Protein AF-A0A3M4LL21-F1 (afdb_monomer)

Sequence (197 aa):
MQGLQVSSARPAPLGYSGRLGFNDRHCPYRLPKDPFMASPDKQQKRAKRAKIKAKQNRSGKPAQNVVHPVFAPALVNQPFDDVQIDLSTFDFQDIVENGFDPADYEDLFAAMKAAEAISQLALCVVFLQYPVLALVISEEDEEQATDFMMGLLITYRALSHEEDEDTAVEWIGSPTFQADYNKASELLIKRDSKEQR

Mean predicted aligned error: 16.09 Å

Secondary structure (DSSP, 8-state):
---------------------------------------HHHHHHHHHHHHHHHHHHHS-SPP---SSGGGSSHHHHSTTTT----TTT--HHHHHHH---GGGGHHHHHHHHHHHTT-HHHHHHHHTT-HHHHHHHHHS-HHHHHHHHHHHHHHHHHHHH---HHHHHHHHTSHHHHHHHHHHHHHHHHHHHHHT-

Organism: Pseudomonas cichorii (NCBI:txid36746)

pLDDT: mean 76.0, std 17.3, range [39.53, 95.44]

Radius of gyration: 33.05 Å; Cα contacts (8 Å, |Δi|>4): 102; chains: 1; bounding box: 75×75×74 Å

Structure (mmCIF, N/CA/C/O backbone):
data_AF-A0A3M4LL21-F1
#
_entry.id   AF-A0A3M4LL21-F1
#
loop_
_atom_site.group_PDB
_atom_site.id
_atom_site.type_symbol
_atom_site.label_atom_id
_atom_site.label_alt_id
_atom_site.label_comp_id
_atom_site.label_asym_id
_atom_site.label_entity_id
_atom_site.label_seq_id
_atom_site.pdbx_PDB_ins_code
_atom_site.Cartn_x
_atom_site.Cartn_y
_atom_site.Cartn_z
_atom_site.occupancy
_atom_site.B_iso_or_equiv
_atom_site.auth_seq_id
_atom_site.auth_comp_id
_atom_site.auth_asym_id
_atom_site.auth_atom_id
_atom_site.pdbx_PDB_model_num
ATOM 1 N N . MET A 1 1 ? 9.897 -33.618 56.878 1.00 39.56 1 MET A N 1
ATOM 2 C CA . MET A 1 1 ? 8.983 -34.464 57.677 1.00 39.56 1 MET A CA 1
ATOM 3 C C . MET A 1 1 ? 7.585 -33.886 57.484 1.00 39.56 1 MET A C 1
ATOM 5 O O . MET A 1 1 ? 7.285 -32.869 58.081 1.00 39.56 1 MET A O 1
ATOM 9 N N . GLN A 1 2 ? 6.929 -34.185 56.359 1.00 41.69 2 GLN A N 1
ATOM 10 C CA . GLN A 1 2 ? 5.931 -35.261 56.208 1.00 41.69 2 GLN A CA 1
ATOM 11 C C . GLN A 1 2 ? 4.813 -35.203 57.255 1.00 41.69 2 GLN A C 1
ATOM 13 O O . GLN A 1 2 ? 5.074 -35.338 58.444 1.00 41.69 2 GLN A O 1
ATOM 18 N N . GLY A 1 3 ? 3.577 -35.065 56.774 1.00 39.53 3 GLY A N 1
ATOM 19 C CA . GLY A 1 3 ? 2.374 -35.179 57.592 1.00 39.53 3 GLY A CA 1
ATOM 20 C C . GLY A 1 3 ? 1.111 -34.790 56.831 1.00 39.53 3 GLY A C 1
ATOM 21 O O . GLY A 1 3 ? 0.545 -33.736 57.090 1.00 39.53 3 GLY A O 1
ATOM 22 N N . LEU A 1 4 ? 0.689 -35.635 55.882 1.00 47.91 4 LEU A N 1
ATOM 23 C CA . LEU A 1 4 ? -0.693 -35.671 55.391 1.00 47.91 4 LEU A CA 1
ATOM 24 C C . LEU A 1 4 ? -1.653 -35.817 56.581 1.00 47.91 4 LEU A C 1
ATOM 26 O O . LEU A 1 4 ? -1.470 -36.740 57.371 1.00 47.91 4 LEU A O 1
ATOM 30 N N . GLN A 1 5 ? -2.748 -35.053 56.605 1.00 44.72 5 GLN A N 1
ATOM 31 C CA . GLN A 1 5 ? -4.045 -35.622 56.970 1.00 44.72 5 GLN A CA 1
ATOM 32 C C . GLN A 1 5 ? -5.230 -34.812 56.436 1.00 44.72 5 GLN A C 1
ATOM 34 O O . GLN A 1 5 ? -5.217 -33.590 56.339 1.00 44.72 5 GLN A O 1
ATOM 39 N N . VAL A 1 6 ? -6.231 -35.587 56.037 1.00 48.31 6 VAL A N 1
ATOM 40 C CA . VAL A 1 6 ? -7.465 -35.256 55.328 1.00 48.31 6 VAL A CA 1
ATOM 41 C C . VAL A 1 6 ? -8.591 -34.994 56.338 1.00 48.31 6 VAL A C 1
ATOM 43 O O . VAL A 1 6 ? -8.579 -35.566 57.423 1.00 48.31 6 VAL A O 1
ATOM 46 N N . SER A 1 7 ? -9.619 -34.264 55.889 1.00 45.75 7 SER A N 1
ATOM 47 C CA . SER A 1 7 ? -10.983 -34.143 56.446 1.00 45.75 7 SER A CA 1
ATOM 48 C C . SER A 1 7 ? -11.258 -32.941 57.348 1.00 45.75 7 SER A C 1
ATOM 50 O O . SER A 1 7 ? -10.973 -32.948 58.537 1.00 45.75 7 SER A O 1
ATOM 52 N N . SER A 1 8 ? -12.012 -31.971 56.828 1.00 46.72 8 SER A N 1
ATOM 53 C CA . SER A 1 8 ? -13.442 -31.808 57.151 1.00 46.72 8 SER A CA 1
ATOM 54 C C . SER A 1 8 ? -13.998 -30.504 56.555 1.00 46.72 8 SER A C 1
ATOM 56 O O . SER A 1 8 ? -13.237 -29.582 56.288 1.00 46.72 8 SER A O 1
ATOM 58 N N . ALA A 1 9 ? -15.328 -30.474 56.383 1.00 40.16 9 ALA A N 1
ATOM 59 C CA . ALA A 1 9 ? -16.234 -29.311 56.289 1.00 40.16 9 ALA A CA 1
ATOM 60 C C . ALA A 1 9 ? -17.071 -29.219 54.989 1.00 40.16 9 ALA A C 1
ATOM 62 O O . ALA A 1 9 ? -16.613 -28.800 53.932 1.00 40.16 9 ALA A O 1
ATOM 63 N N . ARG A 1 10 ? -18.357 -29.579 55.114 1.00 47.41 10 ARG A N 1
ATOM 64 C CA . ARG A 1 10 ? -19.514 -28.967 54.407 1.00 47.41 10 ARG A CA 1
ATOM 65 C C . ARG A 1 10 ? -19.963 -27.743 55.245 1.00 47.41 10 ARG A C 1
ATOM 67 O O . ARG A 1 10 ? -19.638 -27.786 56.434 1.00 47.41 10 ARG A O 1
ATOM 74 N N . PRO A 1 11 ? -20.716 -26.712 54.770 1.00 51.72 11 PRO A N 1
ATOM 75 C CA . PRO A 1 11 ? -21.968 -26.764 53.967 1.00 51.72 11 PRO A CA 1
ATOM 76 C C . PRO A 1 11 ? -22.062 -25.628 52.895 1.00 51.72 11 PRO A C 1
ATOM 78 O O . PRO A 1 11 ? -21.129 -24.855 52.761 1.00 51.72 11 PRO A O 1
ATOM 81 N N . ALA A 1 12 ? -23.053 -25.470 52.003 1.00 48.34 12 ALA A N 1
ATOM 82 C CA . ALA A 1 12 ? -24.490 -25.201 52.194 1.00 48.34 12 ALA A CA 1
ATOM 83 C C . ALA A 1 12 ? -25.205 -25.106 50.792 1.00 48.34 12 ALA A C 1
ATOM 85 O O . ALA A 1 12 ? -24.679 -25.667 49.833 1.00 48.34 12 ALA A O 1
ATOM 86 N N . PRO A 1 13 ? -26.415 -24.524 50.624 1.00 52.66 13 PRO A N 1
ATOM 87 C CA . PRO A 1 13 ? -27.639 -25.247 50.271 1.00 52.66 13 PRO A CA 1
ATOM 88 C C . PRO A 1 13 ? -28.199 -24.900 48.876 1.00 52.66 13 PRO A C 1
ATOM 90 O O . PRO A 1 13 ? -28.120 -23.763 48.426 1.00 52.66 13 PRO A O 1
ATOM 93 N N . LEU A 1 14 ? -28.905 -25.834 48.237 1.00 48.22 14 LEU A N 1
ATOM 94 C CA . LEU A 1 14 ? -29.911 -25.482 47.230 1.00 48.22 14 LEU A CA 1
ATOM 95 C C . LEU A 1 14 ? -31.224 -26.156 47.610 1.00 48.22 14 LEU A C 1
ATOM 97 O O . LEU A 1 14 ? -31.365 -27.377 47.569 1.00 48.22 14 LEU A O 1
ATOM 101 N N . GLY A 1 15 ? -32.147 -25.322 48.081 1.00 42.91 15 GLY A N 1
ATOM 102 C CA . GLY A 1 15 ? -33.513 -25.699 48.391 1.00 42.91 15 GLY A CA 1
ATOM 103 C C . GLY A 1 15 ? -34.409 -25.789 47.155 1.00 42.91 15 GLY A C 1
ATOM 104 O O . GLY A 1 15 ? -34.065 -25.311 46.078 1.00 42.91 15 GLY A O 1
ATOM 105 N N . TYR A 1 16 ? -35.600 -26.337 47.421 1.00 43.88 16 TYR A N 1
ATOM 106 C CA . TYR A 1 16 ? -36.834 -26.334 46.623 1.00 43.88 16 TYR A CA 1
ATOM 107 C C . TYR A 1 16 ? -36.805 -27.137 45.306 1.00 43.88 16 TYR A C 1
ATOM 109 O O . TYR A 1 16 ? -35.976 -26.931 44.440 1.00 43.88 16 TYR A O 1
ATOM 117 N N . SER A 1 17 ? -37.728 -28.053 45.012 1.00 45.69 17 SER A N 1
ATOM 118 C CA . SER A 1 17 ? -38.973 -28.453 45.667 1.00 45.69 17 SER A CA 1
ATOM 119 C C . SER A 1 17 ? -39.288 -29.903 45.263 1.00 45.69 17 SER A C 1
ATOM 121 O O . SER A 1 17 ? -39.391 -30.251 44.086 1.00 45.69 17 SER A O 1
ATOM 123 N N . GLY A 1 18 ? -39.392 -30.783 46.258 1.00 44.44 18 GLY A N 1
ATOM 124 C CA . GLY A 1 18 ? -39.771 -32.180 46.087 1.00 44.44 18 GLY A CA 1
ATOM 125 C C . GLY A 1 18 ? -41.276 -32.354 46.244 1.00 44.44 18 GLY A C 1
ATOM 126 O O . GLY A 1 18 ? -41.780 -32.361 47.356 1.00 44.44 18 GLY A O 1
ATOM 127 N N . ARG A 1 19 ? -41.952 -32.464 45.098 1.00 47.94 19 ARG A N 1
ATOM 128 C CA . ARG A 1 19 ? -43.100 -33.339 44.799 1.00 47.94 19 ARG A CA 1
ATOM 129 C C . ARG A 1 19 ? -44.064 -33.708 45.941 1.00 47.94 19 ARG A C 1
ATOM 131 O O . ARG A 1 19 ? -43.786 -34.557 46.778 1.00 47.94 19 ARG A O 1
ATOM 138 N N . LEU A 1 20 ? -45.260 -33.135 45.794 1.00 47.75 20 LEU A N 1
ATOM 139 C CA . LEU A 1 20 ? -46.596 -33.724 45.948 1.00 47.75 20 LEU A CA 1
ATOM 140 C C . LEU A 1 20 ? -46.629 -35.219 46.311 1.00 47.75 20 LEU A C 1
ATOM 142 O O . LEU A 1 20 ? -46.081 -36.064 45.601 1.00 47.75 20 LEU A O 1
ATOM 146 N N . GLY A 1 21 ? -47.348 -35.491 47.400 1.00 41.50 21 GLY A N 1
ATOM 147 C CA . GLY A 1 21 ? -47.523 -36.791 48.026 1.00 41.50 21 GLY A CA 1
ATOM 148 C C . GLY A 1 21 ? -47.959 -37.907 47.081 1.00 41.50 21 GLY A C 1
ATOM 149 O O . GLY A 1 21 ? -48.899 -37.788 46.295 1.00 41.50 21 GLY A O 1
ATOM 150 N N . PHE A 1 22 ? -47.255 -39.021 47.239 1.00 42.25 22 PHE A N 1
ATOM 151 C CA . PHE A 1 22 ? -47.635 -40.351 46.801 1.00 42.25 22 PHE A CA 1
ATOM 152 C C . PHE A 1 22 ? -48.863 -40.778 47.615 1.00 42.25 22 PHE A C 1
ATOM 154 O O . PHE A 1 22 ? -48.769 -40.914 48.833 1.00 42.25 22 PHE A O 1
ATOM 161 N N . ASN A 1 23 ? -50.013 -40.953 46.962 1.00 49.47 23 ASN A N 1
ATOM 162 C CA . ASN A 1 23 ? -51.148 -41.642 47.562 1.00 49.47 23 ASN A CA 1
ATOM 163 C C . ASN A 1 23 ? -51.291 -42.999 46.873 1.00 49.47 23 ASN A C 1
ATOM 165 O O . ASN A 1 23 ? -51.554 -43.087 45.671 1.00 49.47 23 ASN A O 1
ATOM 169 N N . ASP A 1 24 ? -51.034 -44.028 47.666 1.00 48.59 24 ASP A N 1
ATOM 170 C CA . ASP A 1 24 ? -50.982 -45.438 47.327 1.00 48.59 24 ASP A CA 1
ATOM 171 C C . ASP A 1 24 ? -52.363 -45.935 46.877 1.00 48.59 24 ASP A C 1
ATOM 173 O O . ASP A 1 24 ? -53.309 -46.007 47.663 1.00 48.59 24 ASP A O 1
ATOM 177 N N . ARG A 1 25 ? -52.507 -46.272 45.591 1.00 45.00 25 ARG A N 1
ATOM 178 C CA . ARG A 1 25 ? -53.613 -47.108 45.108 1.00 45.00 25 ARG A CA 1
ATOM 179 C C . ARG A 1 25 ? -53.103 -48.116 44.086 1.00 45.00 25 ARG A C 1
ATOM 181 O O . ARG A 1 25 ? -52.945 -47.799 42.915 1.00 45.00 25 ARG A O 1
ATOM 188 N N . HIS A 1 26 ? -52.884 -49.332 44.586 1.00 49.25 26 HIS A N 1
ATOM 189 C CA . HIS A 1 26 ? -53.223 -50.609 43.952 1.00 49.25 26 HIS A CA 1
ATOM 190 C C . HIS A 1 26 ? -52.983 -50.706 42.432 1.00 49.25 26 HIS A C 1
ATOM 192 O O . HIS A 1 26 ? -53.853 -50.393 41.621 1.00 49.25 26 HIS A O 1
ATOM 198 N N . CYS A 1 27 ? -51.844 -51.287 42.056 1.00 40.38 27 CYS A N 1
ATOM 199 C CA . CYS A 1 27 ? -51.627 -51.862 40.730 1.00 40.38 27 CYS A CA 1
ATOM 200 C C . CYS A 1 27 ? -51.580 -53.393 40.851 1.00 40.38 27 CYS A C 1
ATOM 202 O O . CYS A 1 27 ? -50.547 -53.916 41.271 1.00 40.38 27 CYS A O 1
ATOM 204 N N . PRO A 1 28 ? -52.627 -54.150 40.475 1.00 54.03 28 PRO A N 1
ATOM 205 C CA . PRO A 1 28 ? -52.456 -55.571 40.232 1.00 54.03 28 PRO A CA 1
ATOM 206 C C . PRO A 1 28 ? -51.827 -55.760 38.841 1.00 54.03 28 PRO A C 1
ATOM 208 O O . PRO A 1 28 ? -52.386 -55.365 37.820 1.00 54.03 28 PRO A O 1
ATOM 211 N N . TYR A 1 29 ? -50.607 -56.296 38.846 1.00 50.28 29 TYR A N 1
ATOM 212 C CA . TYR A 1 29 ? -49.907 -57.031 37.786 1.00 50.28 29 TYR A CA 1
ATOM 213 C C . TYR A 1 29 ? -50.382 -56.825 36.331 1.00 50.28 29 TYR A C 1
ATOM 215 O O . TYR A 1 29 ? -51.278 -57.511 35.841 1.00 50.28 29 TYR A O 1
ATOM 223 N N . ARG A 1 30 ? -49.676 -55.957 35.588 1.00 45.31 30 ARG A N 1
ATOM 224 C CA . ARG A 1 30 ? -49.653 -55.966 34.116 1.00 45.31 30 ARG A CA 1
ATOM 225 C C . ARG A 1 30 ? -48.304 -56.527 33.642 1.00 45.31 30 ARG A C 1
ATOM 227 O O . ARG A 1 30 ? -47.260 -55.983 33.985 1.00 45.31 30 ARG A O 1
ATOM 234 N N . LEU A 1 31 ? -48.396 -57.612 32.871 1.00 56.16 31 LEU A N 1
ATOM 235 C CA . LEU A 1 31 ? -47.365 -58.344 32.119 1.00 56.16 31 LEU A CA 1
ATOM 236 C C . LEU A 1 31 ? -46.259 -57.470 31.478 1.00 56.16 31 LEU A C 1
ATOM 238 O O . LEU A 1 31 ? -46.502 -56.295 31.177 1.00 56.16 31 LEU A O 1
ATOM 242 N N . PRO A 1 32 ? -45.059 -58.041 31.239 1.00 55.88 32 PRO A N 1
ATOM 243 C CA . PRO A 1 32 ? -43.888 -57.298 30.785 1.00 55.88 32 PRO A CA 1
ATOM 244 C C . PRO A 1 32 ? -44.142 -56.707 29.395 1.00 55.88 32 PRO A C 1
ATOM 246 O O .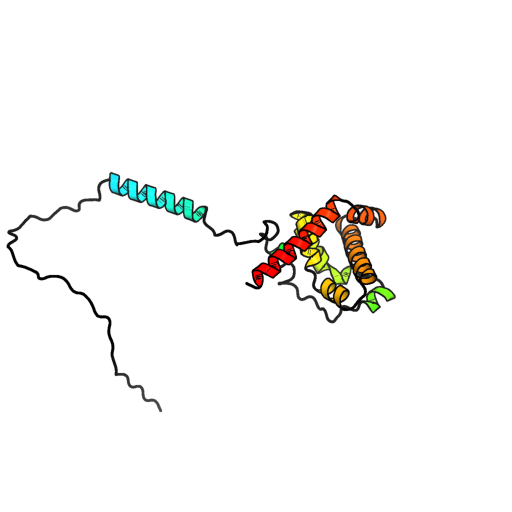 PRO A 1 32 ? -44.505 -57.416 28.462 1.00 55.88 32 PRO A O 1
ATOM 249 N N . LYS A 1 33 ? -43.975 -55.387 29.260 1.00 54.97 33 LYS A N 1
ATOM 250 C CA . LYS A 1 33 ? -44.010 -54.718 27.956 1.00 54.97 33 LYS A CA 1
ATOM 251 C C . LYS A 1 33 ? -42.733 -55.054 27.194 1.00 54.97 33 LYS A C 1
ATOM 253 O O . LYS A 1 33 ? -41.646 -54.684 27.636 1.00 54.97 33 LYS A O 1
ATOM 258 N N . ASP A 1 34 ? -42.905 -55.688 26.042 1.00 57.56 34 ASP A N 1
ATOM 259 C CA . ASP A 1 34 ? -41.908 -55.825 24.984 1.00 57.56 34 ASP A CA 1
ATOM 260 C C . ASP A 1 34 ? -41.179 -54.498 24.703 1.00 57.56 34 ASP A C 1
ATOM 262 O O . ASP A 1 34 ? -41.760 -53.417 24.891 1.00 57.56 34 ASP A O 1
ATOM 266 N N . PRO A 1 35 ? -39.925 -54.536 24.211 1.00 54.50 35 PRO A N 1
ATOM 267 C CA . PRO A 1 35 ? -39.211 -53.340 23.799 1.00 54.50 35 PRO A CA 1
ATOM 268 C C . PRO A 1 35 ? -39.954 -52.716 22.617 1.00 54.50 35 PRO A C 1
ATOM 270 O O . PRO A 1 35 ? -39.774 -53.103 21.464 1.00 54.50 35 PRO A O 1
ATOM 273 N N . PHE A 1 36 ? -40.812 -51.736 22.904 1.00 50.53 36 PHE A N 1
ATOM 274 C CA . PHE A 1 36 ? -41.488 -50.934 21.895 1.00 50.53 36 PHE A CA 1
ATOM 275 C C . PHE A 1 36 ? -40.429 -50.058 21.221 1.00 50.53 36 PHE A C 1
ATOM 277 O O . PHE A 1 36 ? -40.216 -48.898 21.584 1.00 50.53 36 PHE A O 1
ATOM 284 N N . MET A 1 37 ? -39.717 -50.660 20.265 1.00 59.84 37 MET A N 1
ATOM 285 C CA . MET A 1 37 ? -38.914 -49.994 19.252 1.00 59.84 37 MET A CA 1
ATOM 286 C C . MET A 1 37 ? -39.680 -48.746 18.832 1.00 59.84 37 MET A C 1
ATOM 288 O O . MET A 1 37 ? -40.825 -48.830 18.383 1.00 59.84 37 MET A O 1
ATOM 292 N N . ALA A 1 38 ? -39.091 -47.572 19.076 1.00 56.31 38 ALA A N 1
ATOM 293 C CA . ALA A 1 38 ? -39.738 -46.303 18.784 1.00 56.31 38 ALA A CA 1
ATOM 294 C C . ALA A 1 38 ? -40.298 -46.355 17.357 1.00 56.31 38 ALA A C 1
ATOM 296 O O . ALA A 1 38 ? -39.545 -46.637 16.431 1.00 56.31 38 ALA A O 1
ATOM 297 N N . SER A 1 39 ? -41.606 -46.132 17.201 1.00 60.44 39 SER A N 1
ATOM 298 C CA . SER A 1 39 ? -42.310 -46.247 15.918 1.00 60.44 39 SER A CA 1
ATOM 299 C C . SER A 1 39 ? -41.515 -45.588 14.773 1.00 60.44 39 SER A C 1
ATOM 301 O O . SER A 1 39 ? -40.949 -44.506 14.987 1.00 60.44 39 SER A O 1
ATOM 303 N N . PRO A 1 40 ? -41.452 -46.202 13.575 1.00 60.53 40 PRO A N 1
ATOM 304 C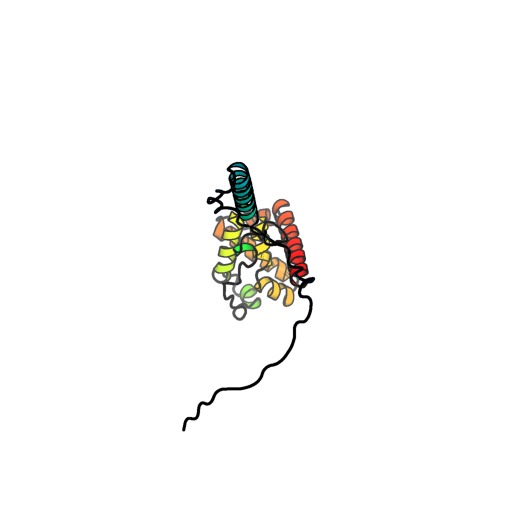 CA . PRO A 1 40 ? -40.620 -45.741 12.460 1.00 60.53 40 PRO A CA 1
ATOM 305 C C . PRO A 1 40 ? -40.836 -44.261 12.108 1.00 60.53 40 PRO A C 1
ATOM 307 O O . PRO A 1 40 ? -39.878 -43.571 11.771 1.00 60.53 40 PRO A O 1
ATOM 310 N N . ASP A 1 41 ? -42.042 -43.718 12.304 1.00 62.78 41 ASP A N 1
ATOM 311 C CA . ASP A 1 41 ? -42.334 -42.287 12.123 1.00 62.78 41 ASP A CA 1
ATOM 312 C C . ASP A 1 41 ? -41.544 -41.381 13.094 1.00 62.78 41 ASP A C 1
ATOM 314 O O . ASP A 1 41 ? -40.983 -40.348 12.709 1.00 62.78 41 ASP A O 1
ATOM 318 N N . LYS A 1 42 ? -41.410 -41.793 14.362 1.00 67.44 42 LYS A N 1
ATOM 319 C CA . LYS A 1 42 ? -40.597 -41.073 15.356 1.00 67.44 42 LYS A CA 1
ATOM 320 C C . LYS A 1 42 ? -39.107 -41.181 15.041 1.00 67.44 42 LYS A C 1
ATOM 322 O O . LYS A 1 42 ? -38.380 -40.209 15.259 1.00 67.44 42 LYS A O 1
ATOM 327 N N . GLN A 1 43 ? -38.654 -42.314 14.503 1.00 65.06 43 GLN A N 1
ATOM 328 C CA . GLN A 1 43 ? -37.272 -42.474 14.040 1.00 65.06 43 GLN A CA 1
ATOM 329 C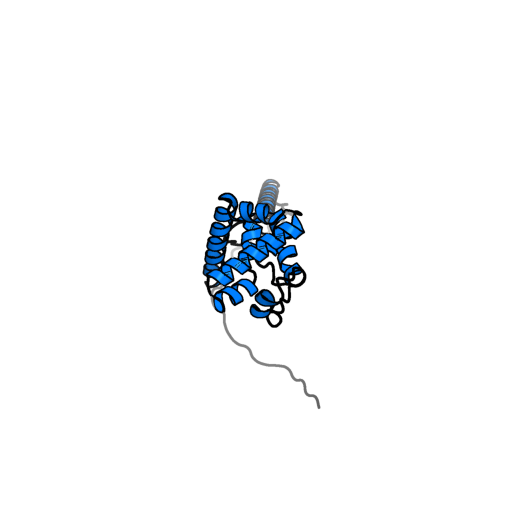 C . GLN A 1 43 ? -36.987 -41.589 12.815 1.00 65.06 43 GLN A C 1
ATOM 331 O O . GLN A 1 43 ? -35.990 -40.868 12.804 1.00 65.06 43 GLN A O 1
ATOM 336 N N . GLN A 1 44 ? -37.905 -41.522 11.845 1.00 69.19 44 GLN A N 1
ATOM 337 C CA . GLN A 1 44 ? -37.794 -40.646 10.673 1.00 69.19 44 GLN A CA 1
ATOM 338 C C . GLN A 1 44 ? -37.790 -39.160 11.049 1.00 69.19 44 GLN A C 1
ATOM 340 O O . GLN A 1 44 ? -36.999 -38.387 10.508 1.00 69.19 44 GLN A O 1
ATOM 345 N N . LYS A 1 45 ? -38.616 -38.739 12.015 1.00 72.12 45 LYS A N 1
ATOM 346 C CA . LYS A 1 45 ? -38.600 -37.360 12.537 1.00 72.12 45 LYS A CA 1
ATOM 347 C C . LYS A 1 45 ? -37.273 -37.017 13.214 1.00 72.12 45 LYS A C 1
ATOM 349 O O . LYS A 1 45 ? -36.755 -35.922 13.000 1.00 72.12 45 LYS A O 1
ATOM 354 N N . ARG A 1 46 ? -36.688 -37.944 13.981 1.00 68.88 46 ARG A N 1
ATOM 355 C CA . ARG A 1 46 ? -35.349 -37.768 14.576 1.00 68.88 46 ARG A CA 1
ATOM 356 C C . ARG A 1 46 ? -34.264 -37.678 13.499 1.00 68.88 46 ARG A C 1
ATOM 358 O O . ARG A 1 46 ? -33.448 -36.764 13.557 1.00 68.88 46 ARG A O 1
ATOM 365 N N . ALA A 1 47 ? -34.314 -38.532 12.476 1.00 68.38 47 ALA A N 1
ATOM 366 C CA . ALA A 1 47 ? -33.378 -38.497 11.352 1.00 68.38 47 ALA A CA 1
ATOM 367 C C . ALA A 1 47 ? -33.480 -37.192 10.538 1.00 68.38 47 ALA A C 1
ATOM 369 O O . ALA A 1 47 ? -32.461 -36.596 10.200 1.00 68.38 47 ALA A O 1
ATOM 370 N N . LYS A 1 48 ? -34.697 -36.693 10.274 1.00 72.38 48 LYS A N 1
ATOM 371 C CA . LYS A 1 48 ? -34.919 -35.396 9.607 1.00 72.38 48 LYS A CA 1
ATOM 372 C C . LYS A 1 48 ? -34.355 -34.238 10.433 1.00 72.38 48 LYS A C 1
ATOM 374 O O . LYS A 1 48 ? -33.649 -33.397 9.889 1.00 72.38 48 LYS A O 1
ATOM 379 N N . ARG A 1 49 ? -34.588 -34.228 11.750 1.00 65.12 49 ARG A N 1
ATOM 380 C CA . ARG A 1 49 ? -34.030 -33.211 12.660 1.00 65.12 49 ARG A CA 1
ATOM 381 C C . ARG A 1 49 ? -32.501 -33.253 12.715 1.00 65.12 49 ARG A C 1
ATOM 383 O O . ARG A 1 49 ? -31.875 -32.201 12.678 1.00 65.12 49 ARG A O 1
ATOM 390 N N . ALA A 1 50 ? -31.900 -34.443 12.732 1.00 66.69 50 ALA A N 1
ATOM 391 C CA . ALA A 1 50 ? -30.447 -34.601 12.684 1.00 66.69 50 ALA A CA 1
ATOM 392 C C . ALA A 1 50 ? -29.853 -34.100 11.353 1.00 66.69 50 ALA A C 1
ATOM 394 O O . ALA A 1 50 ? -28.865 -33.370 11.363 1.00 66.69 50 ALA A O 1
ATOM 395 N N . LYS A 1 51 ? -30.495 -34.406 10.216 1.00 67.50 51 LYS A N 1
ATOM 396 C CA . LYS A 1 51 ? -30.087 -33.909 8.889 1.00 67.50 51 LYS A CA 1
ATOM 397 C C . LYS A 1 51 ? -30.183 -32.385 8.779 1.00 67.50 51 LYS A C 1
ATOM 399 O O . LYS A 1 51 ? -29.270 -31.756 8.253 1.00 67.50 51 LYS A O 1
ATOM 404 N N . ILE A 1 52 ? -31.255 -31.787 9.303 1.00 65.50 52 ILE A N 1
ATOM 405 C CA . ILE A 1 52 ? -31.432 -30.326 9.328 1.00 65.50 52 ILE A CA 1
ATOM 406 C C . ILE A 1 52 ? -30.353 -29.674 10.205 1.00 65.50 52 ILE A C 1
ATOM 408 O O . ILE A 1 52 ? -29.714 -28.724 9.763 1.00 65.50 52 ILE A O 1
ATOM 412 N N . LYS A 1 53 ? -30.067 -30.233 11.389 1.00 69.12 53 LYS A N 1
ATOM 413 C CA . LYS A 1 53 ? -29.019 -29.727 12.291 1.00 69.12 53 LYS A CA 1
ATOM 414 C C . LYS A 1 53 ? -27.613 -29.851 11.690 1.00 69.12 53 LYS A C 1
ATOM 416 O O . LYS A 1 53 ? -26.808 -28.943 11.848 1.00 69.12 53 LYS A O 1
ATOM 421 N N . ALA A 1 54 ? -27.328 -30.923 10.950 1.00 61.25 54 ALA A N 1
ATOM 422 C CA . ALA A 1 54 ? -26.062 -31.082 10.231 1.00 61.25 54 ALA A CA 1
ATOM 423 C C . ALA A 1 54 ? -25.912 -30.071 9.080 1.00 61.25 54 ALA A C 1
ATOM 425 O O . ALA A 1 54 ? -24.835 -29.505 8.902 1.00 61.25 54 ALA A O 1
ATOM 426 N N . LYS A 1 55 ? -26.990 -29.791 8.330 1.00 62.78 55 LYS A N 1
ATOM 427 C CA . LYS A 1 55 ? -26.981 -28.764 7.276 1.00 62.78 55 LYS A CA 1
ATOM 428 C C . LYS A 1 55 ? -26.788 -27.364 7.868 1.00 62.78 55 LYS A C 1
ATOM 430 O O . LYS A 1 55 ? -25.959 -26.623 7.356 1.00 62.78 55 LYS A O 1
ATOM 435 N N . GLN A 1 56 ? -27.465 -27.059 8.977 1.00 61.34 56 GLN A N 1
ATOM 436 C CA . GLN A 1 56 ? -27.348 -25.786 9.693 1.00 61.34 56 GLN A CA 1
ATOM 437 C C . GLN A 1 56 ? -25.964 -25.589 10.336 1.00 61.34 56 GLN A C 1
ATOM 439 O O . GLN A 1 56 ? -25.425 -24.494 10.259 1.00 61.34 56 GLN A O 1
ATOM 444 N N . ASN A 1 57 ? -25.346 -26.640 10.890 1.00 60.44 57 ASN A N 1
ATOM 445 C CA . ASN A 1 57 ? -23.966 -26.583 11.395 1.00 60.44 57 ASN A CA 1
ATOM 446 C C . ASN A 1 57 ? -22.923 -26.466 10.271 1.00 60.44 57 ASN A C 1
ATOM 448 O O . ASN A 1 57 ? -21.865 -25.884 10.488 1.00 60.44 57 ASN A O 1
ATOM 452 N N . ARG A 1 58 ? -23.203 -26.984 9.065 1.00 57.75 58 ARG A N 1
ATOM 453 C CA . ARG A 1 58 ? -22.326 -26.800 7.895 1.00 57.75 58 ARG A CA 1
ATOM 454 C C . ARG A 1 58 ? -22.409 -25.378 7.328 1.00 57.75 58 ARG A C 1
ATOM 456 O O . ARG A 1 58 ? -21.405 -24.876 6.842 1.00 57.75 58 ARG A O 1
ATOM 463 N N . SER A 1 59 ? -23.574 -24.734 7.410 1.00 58.81 59 SER A N 1
ATOM 464 C CA . SER A 1 59 ? -23.799 -23.343 6.982 1.00 58.81 59 SER A CA 1
ATOM 465 C C . SER A 1 59 ? -23.646 -22.305 8.103 1.00 58.81 59 SER A C 1
ATOM 467 O O . SER A 1 59 ? -23.892 -21.129 7.870 1.00 58.81 59 SER A O 1
ATOM 469 N N . GLY A 1 60 ? -23.311 -22.736 9.322 1.00 50.09 60 GLY A N 1
ATOM 470 C CA . GLY A 1 60 ? -23.348 -21.929 10.543 1.00 50.09 60 GLY A CA 1
ATOM 471 C C . GLY A 1 60 ? -21.998 -21.786 11.234 1.00 50.09 60 GLY A C 1
ATOM 472 O O . GLY A 1 60 ? -21.967 -21.578 12.444 1.00 50.09 60 GLY A O 1
ATOM 473 N N . LYS A 1 61 ? -20.878 -21.902 10.505 1.00 56.25 61 LYS A N 1
ATOM 474 C CA . LYS A 1 61 ? -19.648 -21.263 10.989 1.00 56.25 61 LYS A CA 1
ATOM 475 C C . LYS A 1 61 ? -19.979 -19.772 11.077 1.00 56.25 61 LYS A C 1
ATOM 477 O O . LYS A 1 61 ? -20.378 -19.230 10.044 1.00 56.25 61 LYS A O 1
ATOM 482 N N . PRO A 1 62 ? -19.927 -19.136 12.262 1.00 48.72 62 PRO A N 1
ATOM 483 C CA . PRO A 1 62 ? -20.157 -17.707 12.335 1.00 48.72 62 PRO A CA 1
ATOM 484 C C . PRO A 1 62 ? -19.148 -17.082 11.382 1.00 48.72 62 PRO A C 1
ATOM 486 O O . PRO A 1 62 ? -17.946 -17.310 11.523 1.00 48.72 62 PRO A O 1
ATOM 489 N N . ALA A 1 63 ? -19.640 -16.375 10.363 1.00 56.56 63 ALA A N 1
ATOM 490 C CA . ALA A 1 63 ? -18.795 -15.422 9.679 1.00 56.56 63 ALA A CA 1
ATOM 491 C C . ALA A 1 63 ? -18.183 -14.590 10.804 1.00 56.56 63 ALA A C 1
ATOM 493 O O . ALA A 1 63 ? -18.928 -14.074 11.647 1.00 56.56 63 ALA A O 1
ATOM 494 N N . GLN A 1 64 ? -16.851 -14.539 10.886 1.00 57.38 64 GLN A N 1
ATOM 495 C CA . GLN A 1 64 ? -16.213 -13.506 11.691 1.00 57.38 64 GLN A CA 1
ATOM 496 C C . GLN A 1 64 ? -16.946 -12.204 11.343 1.00 57.38 64 GLN A C 1
ATOM 498 O O . GLN A 1 64 ? -17.315 -12.003 10.182 1.00 57.38 64 GLN A O 1
ATOM 503 N N . ASN A 1 65 ? -17.315 -11.406 12.344 1.00 62.56 65 ASN A N 1
ATOM 504 C CA . ASN A 1 65 ? -18.079 -10.179 12.126 1.00 62.56 65 ASN A CA 1
ATOM 505 C C . ASN A 1 65 ? -17.147 -9.137 11.497 1.00 62.56 65 ASN A C 1
ATOM 507 O O . ASN A 1 65 ? -16.726 -8.177 12.132 1.00 62.56 65 ASN A O 1
ATOM 511 N N . VAL A 1 66 ? -16.739 -9.415 10.265 1.00 68.19 66 VAL A N 1
ATOM 512 C CA . VAL A 1 66 ? -15.734 -8.681 9.533 1.00 68.19 66 VAL A CA 1
ATOM 513 C C . VAL A 1 66 ? -16.416 -7.465 8.925 1.00 68.19 66 VAL A C 1
ATOM 515 O O . VAL A 1 66 ? -17.516 -7.555 8.378 1.00 68.19 66 VAL A O 1
ATOM 518 N N . VAL A 1 67 ? -15.771 -6.304 9.037 1.00 78.38 67 VAL A N 1
ATOM 519 C CA . VAL A 1 67 ? -16.309 -5.021 8.557 1.00 78.38 67 VAL A CA 1
ATOM 520 C C . VAL A 1 67 ? -16.589 -5.048 7.057 1.00 78.38 67 VAL A C 1
ATOM 522 O O . VAL A 1 67 ? -17.560 -4.444 6.606 1.00 78.38 67 VAL A O 1
ATOM 525 N N . HIS A 1 68 ? -15.768 -5.778 6.303 1.00 84.62 68 HIS A N 1
ATOM 526 C CA . HIS A 1 68 ? -15.893 -5.948 4.864 1.00 84.62 68 HIS A CA 1
ATOM 527 C C . HIS A 1 68 ? -15.277 -7.292 4.428 1.00 84.62 68 HIS A C 1
ATOM 529 O O . HIS A 1 68 ? -14.293 -7.713 5.036 1.00 84.62 68 HIS A O 1
ATOM 535 N N . PRO A 1 69 ? -15.782 -7.959 3.366 1.00 85.06 69 PRO A N 1
ATOM 536 C CA . PRO A 1 69 ? -15.241 -9.239 2.889 1.00 85.06 69 PRO A CA 1
ATOM 537 C C . PRO A 1 69 ? -13.746 -9.221 2.548 1.00 85.06 69 PRO A C 1
ATOM 539 O O . PRO A 1 69 ? -13.109 -10.267 2.584 1.00 85.06 69 PRO A O 1
ATOM 542 N N . VAL A 1 70 ? -13.184 -8.044 2.250 1.00 86.62 70 VAL A N 1
ATOM 543 C CA . VAL A 1 70 ? -11.748 -7.870 1.962 1.00 86.62 70 VAL A CA 1
ATOM 544 C C . VAL A 1 70 ? -10.852 -8.270 3.140 1.00 86.62 70 VAL A C 1
ATOM 546 O O . VAL A 1 70 ? -9.749 -8.737 2.911 1.00 86.62 70 VAL A O 1
ATOM 549 N N . PHE A 1 71 ? -11.345 -8.170 4.380 1.00 84.81 71 PHE A N 1
ATOM 550 C CA . PHE A 1 71 ? -10.623 -8.584 5.590 1.00 84.81 71 PHE A CA 1
ATOM 551 C C . PHE A 1 71 ? -10.951 -10.028 6.019 1.00 84.81 71 PHE A C 1
ATOM 553 O O . PHE A 1 71 ? -10.580 -10.457 7.106 1.00 84.81 71 PHE A O 1
ATOM 560 N N . ALA A 1 72 ? -11.694 -10.793 5.210 1.00 84.00 72 ALA A N 1
ATOM 561 C CA . ALA A 1 72 ? -11.903 -12.218 5.472 1.00 84.00 72 ALA A CA 1
ATOM 562 C C . ALA A 1 72 ? -10.603 -13.058 5.461 1.00 84.00 72 ALA A C 1
ATOM 564 O O . ALA A 1 72 ? -10.521 -14.004 6.247 1.00 84.00 72 ALA A O 1
ATOM 565 N N . PRO A 1 73 ? -9.598 -12.779 4.603 1.00 85.19 73 PRO A N 1
ATOM 566 C CA . PRO A 1 73 ? -8.307 -13.444 4.672 1.00 85.19 73 PRO A CA 1
ATOM 567 C C . PRO A 1 73 ? -7.409 -12.799 5.738 1.00 85.19 73 PRO A C 1
ATOM 569 O O . PRO A 1 73 ? -7.290 -11.576 5.812 1.00 85.19 73 PRO A O 1
ATOM 572 N N . ALA A 1 74 ? -6.723 -13.636 6.525 1.00 83.44 74 ALA A N 1
ATOM 573 C CA . ALA A 1 74 ? -5.807 -13.185 7.578 1.00 83.44 74 ALA A CA 1
ATOM 574 C C . ALA A 1 74 ? -4.679 -12.293 7.031 1.00 83.44 74 ALA A C 1
ATOM 576 O O . ALA A 1 74 ? -4.402 -11.258 7.622 1.00 83.44 74 ALA A O 1
ATOM 577 N N . LEU A 1 75 ? -4.148 -12.621 5.846 1.00 84.31 75 LEU A N 1
ATOM 578 C CA . LEU A 1 75 ? -3.093 -11.848 5.176 1.00 84.31 75 LEU A CA 1
ATOM 579 C C . LEU A 1 75 ? -3.484 -10.399 4.841 1.00 84.31 75 LEU A C 1
ATOM 581 O O . LEU A 1 75 ? -2.609 -9.592 4.580 1.00 84.31 75 LEU A O 1
ATOM 585 N N . VAL A 1 76 ? -4.780 -10.063 4.815 1.00 85.75 76 VAL A N 1
ATOM 586 C CA . VAL A 1 76 ? -5.250 -8.681 4.594 1.00 85.75 76 VAL A CA 1
ATOM 587 C C . VAL A 1 76 ? -5.664 -8.020 5.905 1.00 85.75 76 VAL A C 1
ATOM 589 O O . VAL A 1 76 ? -5.499 -6.815 6.074 1.00 85.75 76 VAL A O 1
ATOM 592 N N . ASN A 1 77 ? -6.229 -8.791 6.838 1.00 85.19 77 ASN A N 1
ATOM 593 C CA . ASN A 1 77 ? -6.670 -8.258 8.123 1.00 85.19 77 ASN A CA 1
ATOM 594 C C . ASN A 1 77 ? -5.505 -7.915 9.056 1.00 85.19 77 ASN A C 1
ATOM 596 O O . ASN A 1 77 ? -5.604 -6.945 9.799 1.00 85.19 77 ASN A O 1
ATOM 600 N N . GLN A 1 78 ? -4.448 -8.725 9.023 1.00 82.94 78 GLN A N 1
ATOM 601 C CA . GLN A 1 78 ? -3.238 -8.573 9.825 1.00 82.94 78 GLN A CA 1
ATOM 602 C C . GLN A 1 78 ? -2.012 -8.987 8.987 1.00 82.94 78 GLN A C 1
ATOM 604 O O . GLN A 1 78 ? -1.419 -10.033 9.235 1.00 82.94 78 GLN A O 1
ATOM 609 N N . PRO A 1 79 ? -1.659 -8.200 7.949 1.00 83.81 79 PRO A N 1
ATOM 610 C CA . PRO A 1 79 ? -0.586 -8.534 7.004 1.00 83.81 79 PRO A CA 1
ATOM 611 C C . PRO A 1 79 ? 0.801 -8.648 7.646 1.00 83.81 79 PRO A C 1
ATOM 613 O O . PRO A 1 79 ? 1.633 -9.397 7.147 1.00 83.81 79 PRO A O 1
ATOM 616 N N . PHE A 1 80 ? 1.040 -7.918 8.738 1.00 85.00 80 PHE A N 1
ATOM 617 C CA . PHE A 1 80 ? 2.362 -7.763 9.353 1.00 85.00 80 PHE A CA 1
ATOM 618 C C . PHE A 1 80 ? 2.453 -8.322 10.783 1.00 85.00 80 PHE A C 1
ATOM 620 O O . PHE A 1 80 ? 3.433 -8.062 11.464 1.00 85.00 80 PHE A O 1
ATOM 627 N N . ASP A 1 81 ? 1.458 -9.081 11.261 1.00 80.38 81 ASP A N 1
ATOM 628 C CA . ASP A 1 81 ? 1.470 -9.623 12.639 1.00 80.38 81 ASP A CA 1
ATOM 629 C C . ASP A 1 81 ? 2.556 -10.698 12.836 1.00 80.38 81 ASP A C 1
ATOM 631 O O . ASP A 1 81 ? 3.161 -10.805 13.900 1.00 80.38 81 ASP A O 1
ATOM 635 N N . ASP A 1 82 ? 2.868 -11.444 11.771 1.00 72.88 82 ASP A N 1
ATOM 636 C CA . ASP A 1 82 ? 3.918 -12.469 11.762 1.00 72.88 82 ASP A CA 1
ATOM 637 C C . ASP A 1 82 ? 5.311 -11.914 11.378 1.00 72.88 82 ASP A C 1
ATOM 639 O O . ASP A 1 82 ? 6.299 -12.652 11.428 1.00 72.88 82 ASP A O 1
ATOM 643 N N . VAL A 1 83 ? 5.410 -10.634 10.988 1.00 75.50 83 VAL A N 1
ATOM 644 C CA . VAL A 1 83 ? 6.644 -10.007 10.479 1.00 75.50 83 VAL A CA 1
ATOM 645 C C . VAL A 1 83 ? 7.221 -9.061 11.530 1.00 75.50 83 VAL A C 1
ATOM 647 O O . VAL A 1 83 ? 6.560 -8.128 11.981 1.00 75.50 83 VAL A O 1
ATOM 650 N N . GLN A 1 84 ? 8.482 -9.272 11.914 1.00 70.50 84 GLN A N 1
ATOM 651 C CA . GLN A 1 84 ? 9.197 -8.331 12.779 1.00 70.50 84 GLN A CA 1
ATOM 652 C C . GLN A 1 84 ? 9.778 -7.202 11.932 1.00 70.50 84 GLN A C 1
ATOM 654 O O . GLN A 1 84 ? 10.897 -7.303 11.443 1.00 70.50 84 GLN A O 1
ATOM 659 N N . ILE A 1 85 ? 9.002 -6.134 11.762 1.00 77.50 85 ILE A N 1
ATOM 660 C CA . ILE A 1 85 ? 9.472 -4.916 11.101 1.00 77.50 85 ILE A CA 1
ATOM 661 C C . ILE A 1 85 ? 10.368 -4.165 12.088 1.00 77.50 85 ILE A C 1
ATOM 663 O O . ILE A 1 85 ? 9.897 -3.695 13.129 1.00 77.50 85 ILE A O 1
ATOM 667 N N . ASP A 1 86 ? 11.661 -4.069 11.781 1.00 73.81 86 ASP A N 1
ATOM 668 C CA . ASP A 1 86 ? 12.602 -3.302 12.593 1.00 73.81 86 ASP A CA 1
ATOM 669 C C . ASP A 1 86 ? 12.465 -1.802 12.315 1.00 73.81 86 ASP A C 1
ATOM 671 O O . ASP A 1 86 ? 13.172 -1.207 11.506 1.00 73.81 86 ASP A O 1
ATOM 675 N N . LEU A 1 87 ? 11.541 -1.184 13.043 1.00 74.75 87 LEU A N 1
ATOM 676 C CA . LEU A 1 87 ? 11.260 0.248 12.979 1.00 74.75 87 LEU A CA 1
ATOM 677 C C . LEU A 1 87 ? 12.446 1.118 13.434 1.00 74.75 87 LEU A C 1
ATOM 679 O O . LEU A 1 87 ? 12.404 2.323 13.228 1.00 74.75 87 LEU A O 1
ATOM 683 N N . SER A 1 88 ? 13.481 0.546 14.068 1.00 71.50 88 SER A N 1
ATOM 684 C CA . SER A 1 88 ? 14.650 1.305 14.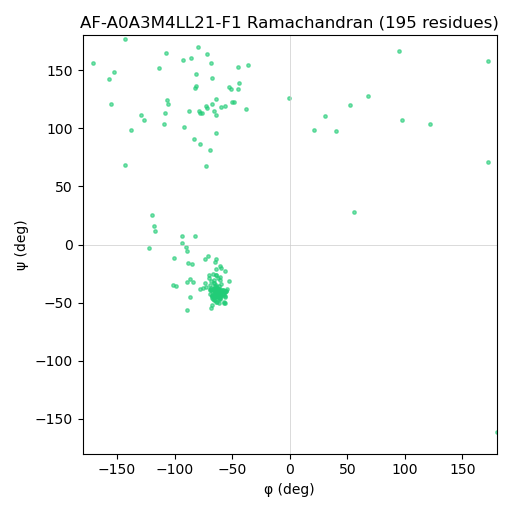537 1.00 71.50 88 SER A CA 1
ATOM 685 C C . SER A 1 88 ? 15.721 1.526 13.469 1.00 71.50 88 SER A C 1
ATOM 687 O O . SER A 1 88 ? 16.569 2.399 13.635 1.00 71.50 88 SER A O 1
ATOM 689 N N . THR A 1 89 ? 15.667 0.748 12.388 1.00 71.50 89 THR A N 1
ATOM 690 C CA . THR A 1 89 ? 16.558 0.874 11.227 1.00 71.50 89 THR A CA 1
ATOM 691 C C . THR A 1 89 ? 16.000 1.860 10.193 1.00 71.50 89 THR A C 1
ATOM 693 O O . THR A 1 89 ? 16.734 2.336 9.335 1.00 71.50 89 THR A O 1
ATOM 696 N N . PHE A 1 90 ? 14.714 2.209 10.289 1.00 78.56 90 PHE A N 1
ATOM 697 C CA . PHE A 1 90 ? 14.103 3.199 9.413 1.00 78.56 90 PHE A CA 1
ATOM 698 C C . PHE A 1 90 ? 14.599 4.611 9.755 1.00 78.56 90 PHE A C 1
ATOM 700 O O . PHE A 1 90 ? 14.336 5.115 10.847 1.00 78.56 90 PHE A O 1
ATOM 707 N N . ASP A 1 91 ? 15.279 5.248 8.803 1.00 79.25 91 ASP A N 1
ATOM 708 C CA . ASP A 1 91 ? 15.700 6.646 8.872 1.00 79.25 91 ASP A CA 1
ATOM 709 C C . ASP A 1 91 ? 15.262 7.361 7.588 1.00 79.25 91 ASP A C 1
ATOM 711 O O . ASP A 1 91 ? 15.751 7.078 6.493 1.00 79.25 91 ASP A O 1
ATOM 715 N N . PHE A 1 92 ? 14.303 8.280 7.715 1.00 80.31 92 PHE A N 1
ATOM 716 C CA . PHE A 1 92 ? 13.785 9.024 6.570 1.00 80.31 92 PHE A CA 1
ATOM 717 C C . PHE A 1 92 ? 14.859 9.909 5.926 1.00 80.31 92 PHE A C 1
ATOM 719 O O . PHE A 1 92 ? 14.907 10.033 4.702 1.00 80.31 92 PHE A O 1
ATOM 726 N N . GLN A 1 93 ? 15.770 10.465 6.730 1.00 79.62 93 GLN A N 1
ATOM 727 C CA . GLN A 1 93 ? 16.853 11.305 6.231 1.00 79.62 93 GLN A CA 1
ATOM 728 C C . GLN A 1 93 ? 17.824 10.491 5.366 1.00 79.62 93 GLN A C 1
ATOM 730 O O . GLN A 1 93 ? 18.278 10.974 4.329 1.00 79.62 93 GLN A O 1
ATOM 735 N N . ASP A 1 94 ? 18.090 9.241 5.752 1.00 82.19 94 ASP A N 1
ATOM 736 C CA . ASP A 1 94 ? 18.921 8.315 4.978 1.00 82.19 94 ASP A CA 1
ATOM 737 C C . ASP A 1 94 ? 18.293 8.004 3.613 1.00 82.19 94 A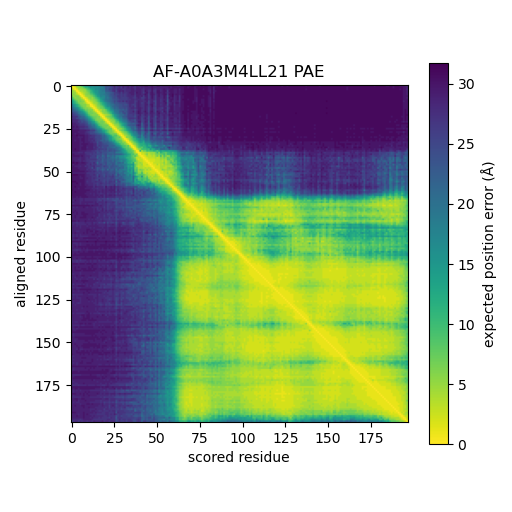SP A C 1
ATOM 739 O O . ASP A 1 94 ? 18.979 8.031 2.596 1.00 82.19 94 ASP A O 1
ATOM 743 N N . ILE A 1 95 ? 16.972 7.828 3.552 1.00 82.75 95 ILE A N 1
ATOM 744 C CA . ILE A 1 95 ? 16.246 7.580 2.295 1.00 82.75 95 ILE A CA 1
ATOM 745 C C . ILE A 1 95 ? 16.307 8.796 1.364 1.00 82.75 95 ILE A C 1
ATOM 747 O O . ILE A 1 95 ? 16.466 8.643 0.152 1.00 82.75 95 ILE A O 1
ATOM 751 N N . VAL A 1 96 ? 16.203 10.007 1.913 1.00 78.19 96 VAL A N 1
ATOM 752 C CA . VAL A 1 96 ? 16.307 11.250 1.133 1.00 78.19 96 VAL A CA 1
ATOM 753 C C . VAL A 1 96 ? 17.732 11.462 0.607 1.00 78.19 96 VAL A C 1
ATOM 755 O O . VAL A 1 96 ? 17.909 11.939 -0.516 1.00 78.19 96 VAL A O 1
ATOM 758 N N . GLU A 1 97 ? 18.755 11.116 1.392 1.00 80.94 97 GLU A N 1
ATOM 759 C CA . GLU A 1 97 ? 20.162 11.360 1.046 1.00 80.94 97 GLU A CA 1
ATOM 760 C C . GLU A 1 97 ? 20.797 10.248 0.199 1.00 80.94 97 GLU A C 1
ATOM 762 O O . GLU A 1 97 ? 21.485 10.533 -0.784 1.00 80.94 97 GLU A O 1
ATOM 767 N N . ASN A 1 98 ? 20.576 8.989 0.573 1.00 78.00 98 ASN A N 1
ATOM 768 C CA . ASN A 1 98 ? 21.182 7.805 -0.038 1.00 78.00 98 ASN A CA 1
ATOM 769 C C . ASN A 1 98 ? 20.245 7.088 -1.018 1.00 78.00 98 ASN A C 1
ATOM 771 O O . ASN A 1 98 ? 20.708 6.279 -1.827 1.00 78.00 98 ASN A O 1
ATOM 775 N N . GLY A 1 99 ? 18.964 7.454 -1.021 1.00 72.62 99 GLY A N 1
ATOM 776 C CA . GLY A 1 99 ? 17.956 6.909 -1.914 1.00 72.62 99 GLY A CA 1
ATOM 777 C C . GLY A 1 99 ? 17.176 5.754 -1.298 1.00 72.62 99 GLY A C 1
ATOM 778 O O . GLY A 1 99 ? 17.528 5.176 -0.275 1.00 72.62 99 GLY A O 1
ATOM 779 N N . PHE A 1 100 ? 16.077 5.421 -1.961 1.00 80.56 100 PHE A N 1
ATOM 780 C CA . PHE A 1 100 ? 15.184 4.347 -1.558 1.00 80.56 100 PHE A CA 1
ATOM 781 C C . PHE A 1 100 ? 15.775 2.980 -1.946 1.00 80.56 100 PHE A C 1
ATOM 783 O O . PHE A 1 100 ? 15.876 2.687 -3.140 1.00 80.56 100 PHE A O 1
ATOM 790 N N . ASP A 1 101 ? 16.148 2.138 -0.971 1.00 82.62 101 ASP A N 1
ATOM 791 C CA . ASP A 1 101 ? 16.542 0.746 -1.233 1.00 82.62 101 ASP A CA 1
ATOM 792 C C . ASP A 1 101 ? 15.304 -0.170 -1.223 1.00 82.62 101 ASP A C 1
ATOM 794 O O . ASP A 1 101 ? 14.664 -0.343 -0.183 1.00 82.62 101 ASP A O 1
ATOM 798 N N . PRO A 1 102 ? 14.935 -0.794 -2.356 1.00 81.56 102 PRO A N 1
ATOM 799 C CA . PRO A 1 102 ? 13.798 -1.702 -2.396 1.00 81.56 102 PRO A CA 1
ATOM 800 C C . PRO A 1 102 ? 13.964 -2.957 -1.524 1.00 81.56 102 PRO A C 1
ATOM 802 O O . PRO A 1 102 ? 12.956 -3.581 -1.188 1.00 81.56 102 PRO A O 1
ATOM 805 N N . ALA A 1 103 ? 15.199 -3.337 -1.169 1.00 85.31 103 ALA A N 1
ATOM 806 C CA . ALA A 1 103 ? 15.480 -4.523 -0.360 1.00 85.31 103 ALA A CA 1
ATOM 807 C C . ALA A 1 103 ? 14.942 -4.406 1.078 1.00 85.31 103 ALA A C 1
ATOM 809 O O . ALA A 1 103 ? 14.506 -5.400 1.660 1.00 85.31 103 ALA A O 1
ATOM 810 N N . ASP A 1 104 ? 14.889 -3.190 1.627 1.00 83.81 104 ASP A N 1
ATOM 811 C CA . ASP A 1 104 ? 14.414 -2.940 2.995 1.00 83.81 104 ASP A CA 1
ATOM 812 C C . ASP A 1 104 ? 12.889 -3.082 3.138 1.00 83.81 104 ASP A C 1
ATOM 814 O O . ASP A 1 104 ? 12.354 -3.170 4.244 1.00 83.81 104 ASP A O 1
ATOM 818 N N . TYR A 1 105 ? 12.172 -3.142 2.012 1.00 87.44 105 TYR A N 1
ATOM 819 C CA . TYR A 1 105 ? 10.711 -3.200 1.956 1.00 87.44 105 TYR A CA 1
ATOM 820 C C . TYR A 1 105 ? 10.195 -4.489 1.304 1.00 87.44 105 TYR A C 1
ATOM 822 O O . TYR A 1 105 ? 9.017 -4.571 0.943 1.00 87.44 105 TYR A O 1
ATOM 830 N N . GLU A 1 106 ? 11.038 -5.518 1.167 1.00 87.38 106 GLU A N 1
ATOM 831 C CA . GLU A 1 106 ? 10.652 -6.795 0.551 1.00 87.38 106 GLU A CA 1
ATOM 832 C C . GLU A 1 106 ? 9.423 -7.426 1.219 1.00 87.38 106 GLU A C 1
ATOM 834 O O . GLU A 1 106 ? 8.529 -7.910 0.521 1.00 87.38 106 GLU A O 1
ATOM 839 N N . ASP A 1 107 ? 9.323 -7.366 2.550 1.00 87.44 107 ASP A N 1
ATOM 840 C CA . ASP A 1 107 ? 8.174 -7.895 3.295 1.00 87.44 107 ASP A CA 1
ATOM 841 C C . ASP A 1 107 ? 6.870 -7.156 2.951 1.00 87.44 107 ASP A C 1
ATOM 843 O O . ASP A 1 107 ? 5.817 -7.778 2.764 1.00 87.44 107 ASP A O 1
ATOM 847 N N . LEU A 1 108 ? 6.937 -5.827 2.805 1.00 90.06 108 LEU A N 1
ATOM 848 C CA . LEU A 1 108 ? 5.809 -5.009 2.356 1.00 90.06 108 LEU A CA 1
ATOM 849 C C . LEU A 1 108 ? 5.400 -5.398 0.934 1.00 90.06 108 LEU A C 1
ATOM 851 O O . LEU A 1 108 ? 4.221 -5.662 0.685 1.00 90.06 108 LEU A O 1
ATOM 855 N N . PHE A 1 109 ? 6.354 -5.477 0.007 1.00 91.50 109 PHE A N 1
ATOM 856 C CA . PHE A 1 109 ? 6.069 -5.819 -1.386 1.00 91.50 109 PHE A CA 1
ATOM 857 C C . PHE A 1 109 ? 5.523 -7.245 -1.531 1.00 91.50 109 PHE A C 1
ATOM 859 O O . PHE A 1 109 ? 4.584 -7.473 -2.300 1.00 91.50 109 PHE A O 1
ATOM 866 N N . ALA A 1 110 ? 6.029 -8.202 -0.751 1.00 90.62 110 ALA A N 1
ATOM 867 C CA . ALA A 1 110 ? 5.513 -9.565 -0.706 1.00 90.62 110 ALA A CA 1
ATOM 868 C C . ALA A 1 110 ? 4.060 -9.610 -0.200 1.00 90.62 110 ALA A C 1
ATOM 870 O O . ALA A 1 110 ? 3.210 -10.271 -0.811 1.00 90.62 110 ALA A O 1
ATOM 871 N N . ALA A 1 111 ? 3.748 -8.871 0.870 1.00 90.81 111 ALA A N 1
ATOM 872 C CA . ALA A 1 111 ? 2.393 -8.766 1.407 1.00 90.81 111 ALA A CA 1
ATOM 873 C C . ALA A 1 111 ? 1.434 -8.080 0.416 1.00 90.81 111 ALA A C 1
ATOM 875 O O . ALA A 1 111 ? 0.325 -8.571 0.179 1.00 90.81 111 ALA A O 1
ATOM 876 N N . MET A 1 112 ? 1.874 -6.992 -0.224 1.00 93.19 112 MET A N 1
ATOM 877 C CA . MET A 1 112 ? 1.109 -6.289 -1.258 1.00 93.19 112 MET A CA 1
ATOM 878 C C . MET A 1 112 ? 0.800 -7.195 -2.448 1.00 93.19 112 MET A C 1
ATOM 880 O O . MET A 1 112 ? -0.352 -7.255 -2.873 1.00 93.19 112 MET A O 1
ATOM 884 N N . LYS A 1 113 ? 1.777 -7.971 -2.926 1.00 92.12 113 LYS A N 1
ATOM 885 C CA . LYS A 1 113 ? 1.596 -8.923 -4.030 1.00 92.12 113 LYS A CA 1
ATOM 886 C C . LYS A 1 113 ? 0.607 -10.033 -3.688 1.00 92.12 113 LYS A C 1
ATOM 888 O O . LYS A 1 113 ? -0.244 -10.394 -4.504 1.00 92.12 113 LYS A O 1
ATOM 893 N N . ALA A 1 114 ? 0.677 -10.564 -2.467 1.00 91.06 114 ALA A N 1
ATOM 894 C CA . ALA A 1 114 ? -0.282 -11.556 -1.987 1.00 91.06 114 ALA A CA 1
ATOM 895 C C . ALA A 1 114 ? -1.710 -10.986 -1.908 1.00 91.06 114 ALA A C 1
ATOM 897 O O . ALA A 1 114 ? -2.678 -11.685 -2.219 1.00 91.06 114 ALA A O 1
ATOM 898 N N . ALA A 1 115 ? -1.849 -9.716 -1.526 1.00 91.56 115 ALA A N 1
ATOM 899 C CA . ALA A 1 115 ? -3.131 -9.027 -1.466 1.00 91.56 115 ALA A CA 1
ATOM 900 C C . ALA A 1 115 ? -3.664 -8.635 -2.855 1.00 91.56 115 ALA A C 1
ATOM 902 O O . ALA A 1 115 ? -4.863 -8.773 -3.108 1.00 91.56 115 ALA A O 1
ATOM 903 N N . GLU A 1 116 ? -2.791 -8.231 -3.781 1.00 91.56 116 GLU A N 1
ATOM 904 C CA . GLU A 1 116 ? -3.143 -7.909 -5.170 1.00 91.56 116 GLU A CA 1
ATOM 905 C C . GLU A 1 116 ? -3.819 -9.094 -5.863 1.00 91.56 116 GLU A C 1
ATOM 907 O O . GLU A 1 116 ? -4.830 -8.921 -6.545 1.00 91.56 116 GLU A O 1
ATOM 912 N N . ALA A 1 117 ? -3.336 -10.316 -5.604 1.00 89.88 117 ALA A N 1
ATOM 913 C CA . ALA A 1 117 ? -3.930 -11.548 -6.124 1.00 89.88 117 ALA A CA 1
ATOM 914 C C . ALA A 1 117 ? -5.398 -11.758 -5.697 1.00 89.88 117 ALA A C 1
ATOM 916 O O . ALA A 1 117 ? -6.125 -12.527 -6.328 1.00 89.88 117 ALA A O 1
ATOM 917 N N . ILE A 1 118 ? -5.847 -11.089 -4.629 1.00 90.50 118 ILE A N 1
ATOM 918 C CA . ILE A 1 118 ? -7.243 -11.087 -4.181 1.00 90.50 118 ILE A CA 1
ATOM 919 C C . ILE A 1 118 ? -8.008 -9.959 -4.871 1.00 90.50 118 ILE A C 1
ATOM 921 O O . ILE A 1 118 ? -9.061 -10.192 -5.464 1.00 90.50 118 ILE A O 1
ATOM 925 N N . SER A 1 119 ? -7.519 -8.725 -4.728 1.00 92.06 119 SER A N 1
ATOM 926 C CA . SER A 1 119 ? -8.097 -7.531 -5.349 1.00 92.06 119 SER A CA 1
ATOM 927 C C . SER A 1 119 ? -7.178 -6.326 -5.171 1.00 92.06 119 SER A C 1
ATOM 929 O O . SER A 1 119 ? -6.469 -6.231 -4.172 1.00 92.06 119 SER A O 1
ATOM 931 N N . GLN A 1 120 ? -7.297 -5.338 -6.057 1.00 92.00 120 GLN A N 1
ATOM 932 C CA . GLN A 1 120 ? -6.612 -4.051 -5.915 1.00 92.00 120 GLN A CA 1
ATOM 933 C C . GLN A 1 120 ? -6.956 -3.342 -4.590 1.00 92.00 120 GLN A C 1
ATOM 935 O O . GLN A 1 120 ? -6.064 -2.863 -3.898 1.00 92.00 120 GLN A O 1
ATOM 940 N N . LEU A 1 121 ? -8.224 -3.380 -4.162 1.00 93.62 121 LEU A N 1
ATOM 941 C CA . LEU A 1 121 ? -8.636 -2.886 -2.844 1.00 93.62 121 LEU A CA 1
ATOM 942 C C . LEU A 1 121 ? -7.859 -3.546 -1.692 1.00 93.62 121 LEU A C 1
ATOM 944 O O . LEU A 1 121 ? -7.514 -2.875 -0.725 1.00 93.62 121 LEU A O 1
ATOM 948 N N . ALA A 1 122 ? -7.598 -4.854 -1.773 1.00 93.25 122 ALA A N 1
ATOM 949 C CA . ALA A 1 122 ? -6.841 -5.564 -0.744 1.00 93.25 122 ALA A CA 1
ATOM 950 C C . ALA A 1 122 ? -5.377 -5.104 -0.699 1.00 93.25 122 ALA A C 1
ATOM 952 O O . ALA A 1 122 ? -4.852 -4.934 0.398 1.00 93.25 122 ALA A O 1
ATOM 953 N N . LEU A 1 123 ? -4.754 -4.840 -1.855 1.00 94.00 123 LEU A N 1
ATOM 954 C CA . LEU A 1 123 ? -3.424 -4.222 -1.919 1.00 94.00 123 LEU A CA 1
ATOM 955 C C . LEU A 1 123 ? -3.421 -2.871 -1.196 1.00 94.00 123 LEU A C 1
ATOM 957 O O . LEU A 1 123 ? -2.588 -2.668 -0.317 1.00 94.00 123 LEU A O 1
ATOM 961 N N . CYS A 1 124 ? -4.375 -1.980 -1.495 1.00 94.19 124 CYS A N 1
ATOM 962 C CA . CYS A 1 124 ? -4.449 -0.669 -0.838 1.00 94.19 124 CYS A CA 1
ATOM 963 C C . CYS A 1 124 ? -4.650 -0.797 0.680 1.00 94.19 124 CYS A C 1
ATOM 965 O O . CYS A 1 124 ? -4.060 -0.049 1.453 1.00 94.19 124 CYS A O 1
ATOM 967 N N . VAL A 1 125 ? -5.461 -1.766 1.119 1.00 93.25 125 VAL A N 1
ATOM 968 C CA . VAL A 1 125 ? -5.680 -2.055 2.543 1.00 93.25 125 VAL A CA 1
ATOM 969 C C . VAL A 1 125 ? -4.401 -2.541 3.226 1.00 93.25 125 VAL A C 1
ATOM 971 O O . VAL A 1 125 ? -4.138 -2.129 4.351 1.00 93.25 125 VAL A O 1
ATOM 974 N N . VAL A 1 126 ? -3.618 -3.418 2.595 1.00 93.25 126 VAL A N 1
ATOM 975 C CA . VAL A 1 126 ? -2.343 -3.890 3.163 1.00 93.25 126 VAL A CA 1
ATOM 976 C C . VAL A 1 126 ? -1.318 -2.762 3.218 1.00 93.25 126 VAL A C 1
ATOM 978 O O . VAL A 1 126 ? -0.704 -2.567 4.261 1.00 93.25 126 VAL A O 1
ATOM 981 N N . PHE A 1 127 ? -1.199 -1.978 2.145 1.00 93.81 127 PHE A N 1
ATOM 982 C CA . PHE A 1 127 ? -0.287 -0.837 2.072 1.00 93.81 127 PHE A CA 1
ATOM 983 C C . PHE A 1 127 ? -0.529 0.170 3.205 1.00 93.81 127 PHE A C 1
ATO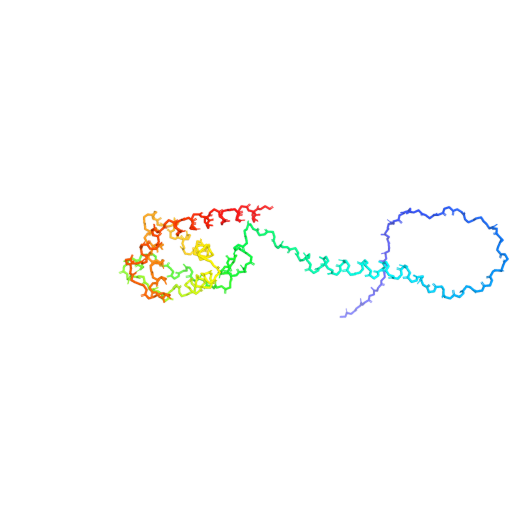M 985 O O . PHE A 1 127 ? 0.387 0.489 3.953 1.00 93.81 127 PHE A O 1
ATOM 992 N N . LEU A 1 128 ? -1.781 0.588 3.410 1.00 92.19 128 LEU A N 1
ATOM 993 C CA . LEU A 1 128 ? -2.159 1.552 4.453 1.00 92.19 128 LEU A CA 1
ATOM 994 C C . LEU A 1 128 ? -1.945 1.056 5.893 1.00 92.19 128 LEU A C 1
ATOM 996 O O . LEU A 1 128 ? -1.994 1.851 6.827 1.00 92.19 128 LEU A O 1
ATOM 1000 N N . GLN A 1 129 ? -1.750 -0.247 6.094 1.00 90.88 129 GLN A N 1
ATOM 1001 C CA . GLN A 1 129 ? -1.465 -0.827 7.408 1.00 90.88 129 GLN A CA 1
ATOM 1002 C C . GLN A 1 129 ? 0.031 -0.897 7.720 1.00 90.88 129 GLN A C 1
ATOM 1004 O O . GLN A 1 129 ? 0.396 -1.366 8.798 1.00 90.88 129 GLN A O 1
ATOM 1009 N N . TYR A 1 130 ? 0.897 -0.481 6.794 1.00 90.38 130 TYR A N 1
ATOM 1010 C CA . TYR A 1 130 ? 2.334 -0.558 6.995 1.00 90.38 130 TYR A CA 1
ATOM 1011 C C . TYR A 1 130 ? 2.770 0.414 8.106 1.00 90.38 130 TYR A C 1
ATOM 1013 O O . TYR A 1 130 ? 2.533 1.619 7.990 1.00 90.38 130 TYR A O 1
ATOM 1021 N N . PRO A 1 131 ? 3.397 -0.068 9.196 1.00 86.25 131 PRO A N 1
ATOM 1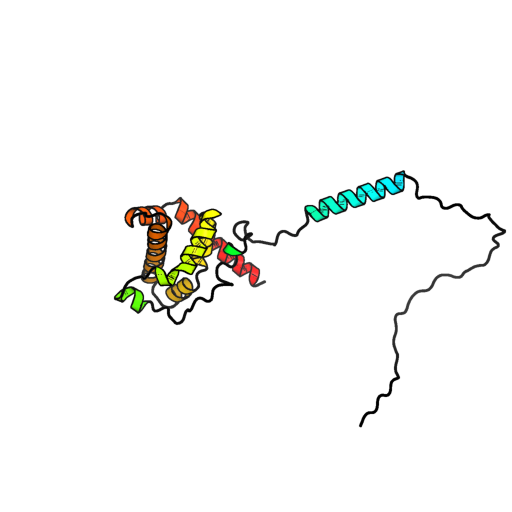022 C CA . PRO A 1 131 ? 3.655 0.758 10.374 1.00 86.25 131 PRO A CA 1
ATOM 1023 C C . PRO A 1 131 ? 4.660 1.886 10.115 1.00 86.25 131 PRO A C 1
ATOM 1025 O O . PRO A 1 131 ? 4.577 2.924 10.764 1.00 86.25 131 PRO A O 1
ATOM 1028 N N . VAL A 1 132 ? 5.551 1.735 9.132 1.00 87.00 132 VAL A N 1
ATOM 1029 C CA . VAL A 1 132 ? 6.485 2.800 8.736 1.00 87.00 132 VAL A CA 1
ATOM 1030 C C . VAL A 1 132 ? 5.744 4.007 8.158 1.00 87.00 132 VAL A C 1
ATOM 1032 O O . VAL A 1 132 ? 6.124 5.132 8.449 1.00 87.00 132 VAL A O 1
A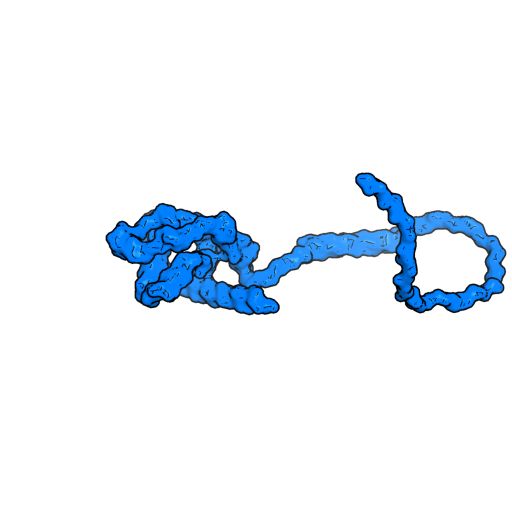TOM 1035 N N . LEU A 1 133 ? 4.637 3.815 7.423 1.00 87.44 133 LEU A N 1
ATOM 1036 C CA . LEU A 1 133 ? 3.842 4.949 6.927 1.00 87.44 133 LEU A CA 1
ATOM 1037 C C . LEU A 1 133 ? 3.311 5.802 8.079 1.00 87.44 133 LEU A C 1
ATOM 1039 O O . LEU A 1 133 ? 3.305 7.025 7.988 1.00 87.44 133 LEU A O 1
ATOM 1043 N N . ALA A 1 134 ? 2.893 5.168 9.177 1.00 85.75 134 ALA A N 1
ATOM 1044 C CA . ALA A 1 134 ? 2.430 5.887 10.356 1.00 85.75 134 ALA A CA 1
ATOM 1045 C C . ALA A 1 134 ? 3.556 6.690 11.032 1.00 85.75 134 ALA A C 1
ATOM 1047 O O . ALA A 1 134 ? 3.274 7.760 11.566 1.00 85.75 134 ALA A O 1
ATOM 1048 N N . LEU A 1 135 ? 4.805 6.204 10.989 1.00 86.19 135 LEU A N 1
ATOM 1049 C CA . LEU A 1 135 ? 5.968 6.958 11.466 1.00 86.19 135 LEU A CA 1
ATOM 1050 C C . LEU A 1 135 ? 6.241 8.170 10.577 1.00 86.19 135 LEU A C 1
ATOM 1052 O O . LEU A 1 135 ? 6.258 9.284 11.086 1.00 86.19 135 LEU A O 1
ATOM 1056 N N . VAL A 1 136 ? 6.338 7.978 9.257 1.00 87.06 136 VAL A N 1
ATOM 1057 C CA . VAL A 1 136 ? 6.609 9.080 8.317 1.00 87.06 136 VAL A CA 1
ATOM 1058 C C . VAL A 1 136 ? 5.528 10.155 8.402 1.00 87.06 136 VAL A C 1
ATOM 1060 O O . VAL A 1 136 ? 5.844 11.328 8.511 1.00 87.06 136 VAL A O 1
ATOM 1063 N N . ILE A 1 137 ? 4.247 9.778 8.443 1.00 86.25 137 ILE A N 1
ATOM 1064 C CA . ILE A 1 137 ? 3.136 10.739 8.581 1.00 86.25 137 ILE A CA 1
ATOM 1065 C C . ILE A 1 137 ? 3.177 11.483 9.930 1.00 86.25 137 ILE A C 1
ATOM 1067 O O . ILE A 1 137 ? 2.630 12.579 10.048 1.00 86.25 137 ILE A O 1
ATOM 1071 N N . SER A 1 138 ? 3.760 10.883 10.972 1.00 86.62 138 SER A N 1
ATOM 1072 C CA . SER A 1 138 ? 3.852 11.496 12.300 1.00 86.62 138 SER A CA 1
ATOM 1073 C C . SER A 1 138 ? 5.078 12.392 12.472 1.00 86.62 138 SER A C 1
ATOM 1075 O O . SER A 1 138 ? 5.033 13.293 13.313 1.00 86.62 138 SER A O 1
ATOM 1077 N N . GLU A 1 139 ? 6.173 12.097 11.779 1.00 86.19 139 GLU A N 1
ATOM 1078 C CA . GLU A 1 139 ? 7.459 12.785 11.932 1.00 86.19 139 GLU A CA 1
ATOM 1079 C C . GLU A 1 139 ? 7.678 13.844 10.850 1.00 86.19 139 GLU A C 1
ATOM 1081 O O . GLU A 1 139 ? 8.196 14.918 11.153 1.00 86.19 139 GLU A O 1
ATOM 1086 N N . GLU A 1 140 ? 7.213 13.577 9.630 1.00 88.31 140 GLU A N 1
ATOM 1087 C CA . GLU A 1 140 ? 7.442 14.403 8.450 1.00 88.31 140 GLU A CA 1
ATOM 1088 C C . GLU A 1 140 ? 6.191 15.168 8.004 1.00 88.31 140 GLU A C 1
ATOM 1090 O O . GLU A 1 140 ? 5.053 14.878 8.384 1.00 88.31 140 GLU A O 1
ATOM 1095 N N . ASP A 1 141 ? 6.409 16.166 7.149 1.00 88.25 141 ASP A N 1
ATOM 1096 C CA . ASP A 1 141 ? 5.334 16.934 6.527 1.00 88.25 141 ASP A CA 1
ATOM 1097 C C . ASP A 1 141 ? 4.516 16.094 5.529 1.00 88.25 141 ASP A C 1
ATOM 1099 O O . ASP A 1 141 ? 5.003 15.141 4.917 1.00 88.25 141 ASP A O 1
ATOM 1103 N N . GLU A 1 142 ? 3.268 16.509 5.288 1.00 85.44 142 GLU A N 1
ATOM 1104 C CA . GLU A 1 142 ? 2.332 15.828 4.379 1.00 85.44 142 GLU A CA 1
ATOM 1105 C C . GLU A 1 142 ? 2.902 15.636 2.962 1.00 85.44 142 GLU A C 1
ATOM 1107 O O . GLU A 1 142 ? 2.696 14.585 2.353 1.00 85.44 142 GLU A O 1
ATOM 1112 N N . GLU A 1 143 ? 3.641 16.623 2.445 1.00 86.81 143 GLU A N 1
ATOM 1113 C CA . GLU A 1 143 ? 4.284 16.540 1.128 1.00 86.81 143 GLU A CA 1
ATOM 1114 C C . GLU A 1 143 ? 5.358 15.443 1.094 1.00 86.81 143 GLU A C 1
ATOM 1116 O O . GLU A 1 143 ? 5.365 14.630 0.171 1.00 86.81 143 GLU A O 1
ATOM 1121 N N . GLN A 1 144 ? 6.204 15.365 2.125 1.00 86.94 144 GLN A N 1
ATOM 1122 C CA . GLN A 1 144 ? 7.284 14.377 2.218 1.00 86.94 144 GLN A CA 1
ATOM 1123 C C . GLN A 1 144 ? 6.734 12.961 2.428 1.00 86.94 144 GLN A C 1
ATOM 1125 O O . GLN A 1 144 ? 7.149 12.014 1.759 1.00 86.94 144 GLN A O 1
ATOM 1130 N N . ALA A 1 145 ? 5.724 12.818 3.290 1.00 88.25 145 ALA A N 1
ATOM 1131 C CA . ALA A 1 145 ? 5.030 11.551 3.485 1.00 88.25 145 ALA A CA 1
ATOM 1132 C C . ALA A 1 145 ? 4.337 11.073 2.200 1.00 88.25 145 ALA A C 1
ATOM 1134 O O . ALA A 1 145 ? 4.333 9.878 1.893 1.00 88.25 145 ALA A O 1
ATOM 1135 N N . THR A 1 146 ? 3.760 11.999 1.430 1.00 89.62 146 THR A N 1
ATOM 1136 C CA . THR A 1 146 ? 3.129 11.680 0.144 1.00 89.62 146 THR A CA 1
ATOM 1137 C C . THR A 1 146 ? 4.153 11.241 -0.892 1.00 89.62 146 THR A C 1
ATOM 1139 O O . THR A 1 146 ? 3.921 10.236 -1.564 1.00 89.62 146 THR A O 1
ATOM 1142 N N . ASP A 1 147 ? 5.285 11.935 -0.994 1.00 89.62 147 ASP A N 1
ATOM 1143 C CA . ASP A 1 147 ? 6.374 11.565 -1.901 1.00 89.62 147 ASP A CA 1
ATOM 1144 C C . ASP A 1 147 ? 6.907 10.159 -1.590 1.00 89.62 147 ASP A C 1
ATOM 1146 O O . ASP A 1 147 ? 7.006 9.312 -2.478 1.00 89.62 147 ASP A O 1
ATOM 1150 N N . PHE A 1 148 ? 7.089 9.843 -0.305 1.00 89.00 148 PHE A N 1
ATOM 1151 C CA . PHE A 1 148 ? 7.467 8.504 0.147 1.00 89.00 148 PHE A CA 1
ATOM 1152 C C . PHE A 1 148 ? 6.440 7.427 -0.227 1.00 89.00 148 PHE A C 1
ATOM 1154 O O . PHE A 1 148 ? 6.793 6.365 -0.746 1.00 89.00 148 PHE A O 1
ATOM 1161 N N . MET A 1 149 ? 5.149 7.697 -0.002 1.00 90.62 149 MET A N 1
ATOM 1162 C CA . MET A 1 149 ? 4.074 6.782 -0.396 1.00 90.62 149 MET A CA 1
ATOM 1163 C C . MET A 1 149 ? 4.054 6.542 -1.909 1.00 90.62 149 MET A C 1
ATOM 1165 O O . MET A 1 149 ? 3.846 5.406 -2.343 1.00 90.62 149 MET A O 1
ATOM 1169 N N . MET A 1 150 ? 4.277 7.586 -2.714 1.00 91.06 150 MET A N 1
ATOM 1170 C CA . MET A 1 150 ? 4.374 7.454 -4.168 1.00 91.06 150 MET A CA 1
ATOM 1171 C C . MET A 1 150 ? 5.602 6.638 -4.570 1.00 91.06 150 MET A C 1
ATOM 1173 O O . MET A 1 150 ? 5.452 5.682 -5.330 1.00 91.06 150 MET A O 1
ATOM 1177 N N . GLY A 1 151 ? 6.778 6.936 -4.011 1.00 90.06 151 GLY A N 1
ATOM 1178 C CA . GLY A 1 151 ? 8.018 6.201 -4.269 1.00 90.06 151 GLY A CA 1
ATOM 1179 C C . GLY A 1 151 ? 7.893 4.705 -3.969 1.00 90.06 151 GLY A C 1
ATOM 1180 O O . GLY A 1 151 ? 8.306 3.871 -4.778 1.00 90.06 151 GLY A O 1
ATOM 1181 N N . LEU A 1 152 ? 7.221 4.345 -2.870 1.00 91.50 152 LEU A N 1
ATOM 1182 C CA . LEU A 1 152 ? 6.917 2.954 -2.522 1.00 91.50 152 LEU A CA 1
ATOM 1183 C C . LEU A 1 152 ? 6.036 2.259 -3.569 1.00 91.50 152 LEU A C 1
ATOM 1185 O O . LEU A 1 152 ? 6.319 1.131 -3.978 1.00 91.50 152 LEU A O 1
ATOM 1189 N N . LEU A 1 153 ? 4.960 2.916 -4.007 1.00 92.19 153 LEU A N 1
ATOM 1190 C CA . LEU A 1 153 ? 4.023 2.354 -4.984 1.00 92.19 153 LEU A CA 1
ATOM 1191 C C . LEU A 1 153 ? 4.647 2.231 -6.381 1.00 92.19 153 LEU A C 1
ATOM 1193 O O . LEU A 1 153 ? 4.405 1.237 -7.070 1.00 92.19 153 LEU A O 1
ATOM 1197 N N . ILE A 1 154 ? 5.466 3.206 -6.780 1.00 92.19 154 ILE A N 1
ATOM 1198 C CA . ILE A 1 154 ? 6.226 3.181 -8.034 1.00 92.19 154 ILE A CA 1
ATOM 1199 C C . ILE A 1 154 ? 7.230 2.028 -8.005 1.00 92.19 154 ILE A C 1
ATOM 1201 O O . ILE A 1 154 ? 7.245 1.197 -8.913 1.00 92.19 154 ILE A O 1
ATOM 1205 N N . THR A 1 155 ? 8.004 1.910 -6.925 1.00 90.88 155 THR A N 1
ATOM 1206 C CA . THR A 1 155 ? 8.987 0.831 -6.768 1.00 90.88 155 THR A CA 1
ATOM 1207 C C . THR A 1 155 ? 8.320 -0.542 -6.764 1.00 90.88 155 THR A C 1
ATOM 1209 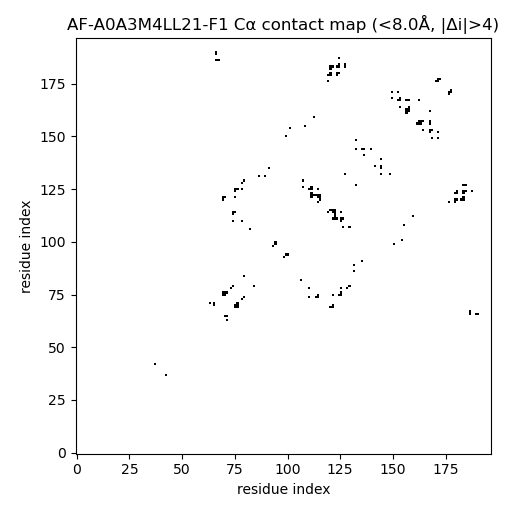O O . THR A 1 155 ? 8.789 -1.468 -7.428 1.00 90.88 155 THR A O 1
ATOM 1212 N N . TYR A 1 156 ? 7.173 -0.677 -6.091 1.00 92.06 156 TYR A N 1
ATOM 1213 C CA . TYR A 1 156 ? 6.378 -1.903 -6.125 1.00 92.06 156 TYR A CA 1
ATOM 1214 C C . TYR A 1 156 ? 5.997 -2.306 -7.556 1.00 92.06 156 TYR A C 1
ATOM 1216 O O . TYR A 1 156 ? 6.098 -3.485 -7.910 1.00 92.06 156 TYR A O 1
ATOM 1224 N N . ARG A 1 157 ? 5.564 -1.343 -8.382 1.00 91.75 157 ARG A N 1
ATOM 1225 C CA . ARG A 1 157 ? 5.208 -1.580 -9.788 1.00 91.75 157 ARG A CA 1
ATOM 1226 C C . ARG A 1 157 ? 6.416 -1.957 -10.633 1.00 91.75 157 ARG A C 1
ATOM 1228 O O . ARG A 1 157 ? 6.336 -2.951 -11.356 1.00 91.75 157 ARG A O 1
ATOM 1235 N N . ALA A 1 158 ? 7.533 -1.257 -10.466 1.00 90.88 158 ALA A N 1
ATOM 1236 C CA . ALA A 1 158 ? 8.780 -1.580 -11.149 1.00 90.88 158 ALA A CA 1
ATOM 1237 C C . ALA A 1 158 ? 9.250 -3.012 -10.834 1.00 90.88 158 ALA A C 1
ATOM 1239 O O . ALA A 1 158 ? 9.618 -3.757 -11.738 1.00 90.88 158 ALA A O 1
ATOM 1240 N N . LEU A 1 159 ? 9.169 -3.444 -9.571 1.00 89.12 159 LEU A N 1
ATOM 1241 C CA . LEU A 1 159 ? 9.592 -4.789 -9.164 1.00 89.12 159 LEU A CA 1
ATOM 1242 C C . LEU A 1 159 ? 8.589 -5.894 -9.517 1.00 89.12 159 LEU A C 1
ATOM 1244 O O . LEU A 1 159 ? 8.986 -7.013 -9.842 1.00 89.12 159 LEU A O 1
ATOM 1248 N N . SER A 1 160 ? 7.288 -5.626 -9.400 1.00 87.56 160 SER A N 1
ATOM 1249 C CA . SER A 1 160 ? 6.258 -6.663 -9.558 1.00 87.56 160 SER A CA 1
ATOM 1250 C C . SER A 1 160 ? 5.785 -6.836 -10.997 1.00 87.56 160 SER A C 1
ATOM 1252 O O . SER A 1 160 ? 5.424 -7.954 -11.370 1.00 87.56 160 SER A O 1
ATOM 1254 N N . HIS A 1 161 ? 5.767 -5.750 -11.775 1.00 87.25 161 HIS A N 1
ATOM 1255 C CA . HIS A 1 161 ? 5.205 -5.699 -13.128 1.00 87.25 161 HIS A CA 1
ATOM 1256 C C . HIS A 1 161 ? 6.221 -5.261 -14.194 1.00 87.25 161 HIS A C 1
ATOM 1258 O O . HIS A 1 161 ? 5.874 -5.278 -15.370 1.00 87.25 161 HIS A O 1
ATOM 1264 N N . GLU A 1 162 ? 7.462 -4.924 -13.810 1.00 89.19 162 GLU A N 1
ATOM 1265 C CA . GLU A 1 162 ? 8.508 -4.414 -14.721 1.00 89.19 162 GLU A CA 1
ATOM 1266 C C . GLU A 1 162 ? 8.054 -3.164 -15.504 1.00 89.19 162 GLU A C 1
ATOM 1268 O O . GLU A 1 162 ? 8.497 -2.909 -16.624 1.00 89.19 162 GLU A O 1
ATOM 1273 N N . GLU A 1 163 ? 7.139 -2.392 -14.911 1.00 88.81 163 GLU A N 1
ATOM 1274 C CA . GLU A 1 163 ? 6.617 -1.144 -15.468 1.00 88.81 163 GLU A CA 1
ATOM 1275 C C . GLU A 1 163 ? 7.584 0.015 -15.191 1.00 88.81 163 GLU A C 1
ATOM 1277 O O . GLU A 1 163 ? 8.254 0.052 -14.155 1.00 88.81 163 GLU A O 1
ATOM 1282 N N . ASP A 1 164 ? 7.659 0.966 -16.123 1.00 90.56 164 ASP A N 1
ATOM 1283 C CA . ASP A 1 164 ? 8.395 2.212 -15.919 1.00 90.56 164 ASP A CA 1
ATOM 1284 C C . ASP A 1 164 ? 7.676 3.153 -14.938 1.00 90.56 164 ASP A C 1
ATOM 1286 O O . ASP A 1 164 ? 6.489 3.002 -14.630 1.00 90.56 164 ASP A O 1
ATOM 1290 N N . GLU A 1 165 ? 8.427 4.136 -14.441 1.00 89.38 165 GLU A N 1
ATOM 1291 C CA . GLU A 1 165 ? 7.944 5.127 -13.481 1.00 89.38 165 GLU A CA 1
ATOM 1292 C C . GLU A 1 165 ? 6.721 5.897 -13.997 1.00 89.38 165 GLU A C 1
ATOM 1294 O O . GLU A 1 165 ? 5.742 6.031 -13.264 1.00 89.38 165 GLU A O 1
ATOM 1299 N N . ASP A 1 166 ? 6.729 6.329 -15.262 1.00 92.75 166 ASP A N 1
ATOM 1300 C CA . ASP A 1 166 ? 5.626 7.094 -15.852 1.00 92.75 166 ASP A CA 1
ATOM 1301 C C . ASP A 1 166 ? 4.328 6.269 -15.847 1.00 92.75 166 ASP A C 1
ATOM 1303 O O . ASP A 1 166 ? 3.272 6.743 -15.419 1.00 92.75 166 ASP A O 1
ATOM 1307 N N . THR A 1 167 ? 4.414 4.998 -16.242 1.00 93.12 167 THR A N 1
ATOM 1308 C CA . THR A 1 167 ? 3.287 4.056 -16.235 1.00 93.12 167 THR A CA 1
ATOM 1309 C C . THR A 1 167 ? 2.761 3.812 -14.816 1.00 93.12 167 THR A C 1
ATOM 1311 O O . THR A 1 167 ? 1.545 3.783 -14.588 1.00 93.12 167 THR A O 1
ATOM 1314 N N . ALA A 1 168 ? 3.657 3.672 -13.835 1.00 93.44 168 ALA A N 1
ATOM 1315 C CA . ALA A 1 168 ? 3.270 3.500 -12.439 1.00 93.44 168 ALA A CA 1
ATOM 1316 C C . ALA A 1 168 ? 2.563 4.749 -11.882 1.00 93.44 168 ALA A C 1
ATOM 1318 O O . ALA A 1 168 ? 1.535 4.628 -11.206 1.00 93.44 168 ALA A O 1
ATOM 1319 N N . VAL A 1 169 ? 3.061 5.946 -12.209 1.00 92.94 169 VAL A N 1
ATOM 1320 C CA . VAL A 1 169 ? 2.452 7.228 -11.825 1.00 92.94 169 VAL A CA 1
ATOM 1321 C C . VAL A 1 169 ? 1.064 7.384 -12.447 1.00 92.94 169 VAL A C 1
ATOM 1323 O O . VAL A 1 169 ? 0.114 7.747 -11.746 1.00 92.94 169 VAL A O 1
ATOM 1326 N N . GLU A 1 170 ? 0.897 7.048 -13.729 1.00 94.88 170 GLU A N 1
ATOM 1327 C CA . GLU A 1 170 ? -0.415 7.054 -14.388 1.00 94.88 170 GLU A CA 1
ATOM 1328 C C . GLU A 1 170 ? -1.409 6.107 -13.698 1.00 94.88 170 GLU A C 1
ATOM 1330 O O . GLU A 1 170 ? -2.582 6.451 -13.506 1.00 94.88 170 GLU A O 1
ATOM 1335 N N . TRP A 1 171 ? -0.951 4.925 -13.276 1.00 93.38 171 TRP A N 1
ATOM 1336 C CA . TRP A 1 171 ? -1.784 3.973 -12.548 1.00 93.38 171 TRP A CA 1
ATOM 1337 C C . TRP A 1 171 ? -2.212 4.497 -11.172 1.00 93.38 171 TRP A C 1
ATOM 1339 O O . TRP A 1 171 ? -3.399 4.408 -10.836 1.00 93.38 171 TRP A O 1
ATOM 1349 N N . ILE A 1 172 ? -1.296 5.082 -10.396 1.00 93.44 172 ILE A N 1
ATOM 1350 C CA . ILE A 1 172 ? -1.608 5.678 -9.084 1.00 93.44 172 ILE A CA 1
ATOM 1351 C C . ILE A 1 172 ? -2.587 6.852 -9.249 1.00 93.44 172 ILE A C 1
ATOM 1353 O O . ILE A 1 172 ? -3.539 7.000 -8.476 1.00 93.44 172 ILE A O 1
ATOM 1357 N N . GLY A 1 173 ? -2.411 7.650 -10.305 1.00 91.56 173 GLY A N 1
ATOM 1358 C CA . GLY A 1 173 ? -3.308 8.743 -10.680 1.00 91.56 173 GLY A CA 1
ATOM 1359 C C . GLY A 1 173 ? -4.664 8.291 -11.235 1.00 91.56 173 GLY A C 1
ATOM 1360 O O . GLY A 1 173 ? -5.565 9.116 -11.404 1.00 91.56 173 GLY A O 1
ATOM 1361 N N . SER A 1 174 ? -4.847 6.997 -11.513 1.00 95.00 174 SER A N 1
ATOM 1362 C CA . SER A 1 174 ? -6.077 6.491 -12.117 1.00 95.00 174 SER A CA 1
ATOM 1363 C C . SER A 1 174 ? -7.281 6.614 -11.167 1.00 95.00 174 SER A C 1
ATOM 1365 O O . SER A 1 174 ? -7.178 6.345 -9.964 1.00 95.00 174 SER A O 1
ATOM 1367 N N . PRO A 1 175 ? -8.484 6.928 -11.688 1.00 94.88 175 PRO A N 1
ATOM 1368 C CA . PRO A 1 175 ? -9.682 7.058 -10.856 1.00 94.88 175 PRO A CA 1
ATOM 1369 C C . PRO A 1 175 ? -10.073 5.738 -10.180 1.00 94.88 175 PRO A C 1
ATOM 1371 O O . PRO A 1 175 ? -10.692 5.742 -9.118 1.00 94.88 175 PRO A O 1
ATOM 1374 N N . THR A 1 176 ? -9.708 4.602 -10.777 1.00 94.31 176 THR A N 1
ATOM 1375 C CA . THR A 1 176 ? -9.911 3.274 -10.193 1.00 94.31 176 THR A CA 1
ATOM 1376 C C . THR A 1 176 ? -9.043 3.062 -8.961 1.00 94.31 176 THR A C 1
ATOM 1378 O O . THR A 1 176 ? -9.560 2.627 -7.934 1.00 94.31 176 THR A O 1
ATOM 1381 N N . PHE A 1 177 ? -7.757 3.426 -9.029 1.00 94.12 177 PHE A N 1
ATOM 1382 C CA . PHE A 1 177 ? -6.855 3.308 -7.886 1.00 94.12 177 PHE A CA 1
ATOM 1383 C C . PHE A 1 177 ? -7.250 4.262 -6.765 1.00 94.12 177 PHE A C 1
ATOM 1385 O O . PHE A 1 177 ? -7.404 3.827 -5.628 1.00 94.12 177 PHE A O 1
ATOM 1392 N N . GLN A 1 178 ? -7.525 5.527 -7.086 1.00 94.75 178 GLN A N 1
ATOM 1393 C CA . GLN A 1 178 ? -7.958 6.512 -6.093 1.00 94.75 178 GLN A CA 1
ATOM 1394 C C . GLN A 1 178 ? -9.253 6.093 -5.381 1.00 94.75 178 GLN A C 1
ATOM 1396 O O . GLN A 1 178 ? -9.381 6.261 -4.167 1.00 94.75 178 GLN A O 1
ATOM 1401 N N . ALA A 1 179 ? -10.217 5.520 -6.109 1.00 95.44 179 ALA A N 1
ATOM 1402 C CA . ALA A 1 179 ? -11.454 5.026 -5.512 1.00 95.44 179 ALA A CA 1
ATOM 1403 C C . ALA A 1 179 ? -11.202 3.865 -4.536 1.00 95.44 179 ALA A C 1
ATOM 1405 O O . ALA A 1 179 ? -11.762 3.861 -3.437 1.00 95.44 179 ALA A O 1
ATOM 1406 N N . ASP A 1 180 ? -10.356 2.903 -4.911 1.00 94.88 180 ASP A N 1
ATOM 1407 C CA . ASP A 1 180 ? -10.004 1.773 -4.049 1.00 94.88 180 ASP A CA 1
ATOM 1408 C C . ASP A 1 180 ? -9.159 2.207 -2.844 1.00 94.88 180 ASP A C 1
ATOM 1410 O O . ASP A 1 180 ? -9.424 1.756 -1.731 1.00 94.88 180 ASP A O 1
ATOM 1414 N N . TYR A 1 181 ? -8.223 3.139 -3.024 1.00 94.31 181 TYR A N 1
ATOM 1415 C CA . TYR A 1 181 ? -7.410 3.711 -1.950 1.00 94.31 181 TYR A CA 1
ATOM 1416 C C . TYR A 1 181 ? -8.266 4.438 -0.905 1.00 94.31 181 TYR A C 1
ATOM 1418 O O . TYR A 1 181 ? -8.203 4.136 0.289 1.00 94.31 181 TYR A O 1
ATOM 1426 N N . ASN A 1 182 ? -9.154 5.333 -1.350 1.00 94.75 182 ASN A N 1
ATOM 1427 C CA . ASN A 1 182 ? -10.077 6.043 -0.462 1.00 94.75 182 ASN A CA 1
ATOM 1428 C C . ASN A 1 182 ? -10.993 5.068 0.286 1.00 94.75 182 ASN A C 1
ATOM 1430 O O . ASN A 1 182 ? -11.211 5.185 1.494 1.00 94.75 182 ASN A O 1
ATOM 1434 N N . LYS A 1 183 ? -11.494 4.050 -0.419 1.00 94.38 183 LYS A N 1
ATOM 1435 C CA . LYS A 1 183 ? -12.324 3.009 0.181 1.00 94.38 183 LYS A CA 1
ATOM 1436 C C . LYS A 1 183 ? -11.547 2.168 1.196 1.00 94.38 183 LYS A C 1
ATOM 1438 O O . LYS A 1 183 ? -12.117 1.812 2.225 1.00 94.38 183 LYS A O 1
ATOM 1443 N N . ALA A 1 184 ? -10.282 1.850 0.933 1.00 94.06 184 ALA A N 1
ATOM 1444 C CA . ALA A 1 184 ? -9.411 1.144 1.866 1.00 94.06 184 ALA A CA 1
ATOM 1445 C C . ALA A 1 184 ? -9.225 1.945 3.163 1.00 94.06 184 ALA A C 1
ATOM 1447 O O . ALA A 1 184 ? -9.444 1.397 4.244 1.00 94.06 184 ALA A O 1
ATOM 1448 N N . SER A 1 185 ? -8.940 3.246 3.051 1.00 92.38 185 SER A N 1
ATOM 1449 C CA . SER A 1 185 ? -8.821 4.157 4.196 1.00 92.38 185 SER A CA 1
ATOM 1450 C C . SER A 1 185 ? -10.101 4.187 5.044 1.00 92.38 185 SER A C 1
ATOM 1452 O O . SER A 1 185 ? -10.068 3.920 6.248 1.00 92.38 185 SER A O 1
ATOM 1454 N N . GLU A 1 186 ? -11.272 4.372 4.420 1.00 93.25 186 GLU A N 1
ATOM 1455 C CA . GLU A 1 186 ? -12.550 4.325 5.143 1.00 93.25 186 GLU A CA 1
ATOM 1456 C C . GLU A 1 186 ? -12.788 2.991 5.864 1.00 93.25 186 GLU A C 1
ATOM 1458 O O . GLU A 1 186 ? -13.386 2.946 6.945 1.00 93.25 186 GLU A O 1
ATOM 1463 N N . LEU A 1 187 ? -12.410 1.884 5.223 1.00 91.81 187 LEU A N 1
ATOM 1464 C CA . LEU A 1 187 ? -12.601 0.543 5.757 1.00 91.81 187 LEU A CA 1
ATOM 1465 C C . LEU A 1 187 ? -11.716 0.286 6.977 1.00 91.81 187 LEU A C 1
ATOM 1467 O O . LEU A 1 187 ? -12.205 -0.317 7.934 1.00 91.81 187 LEU A O 1
ATOM 1471 N N . LEU A 1 188 ? -10.472 0.768 6.962 1.00 89.69 188 LEU A N 1
ATOM 1472 C CA . LEU A 1 188 ? -9.550 0.686 8.095 1.00 89.69 188 LEU A CA 1
ATOM 1473 C C . LEU A 1 188 ? -10.066 1.499 9.284 1.00 89.69 188 LEU A C 1
ATOM 1475 O O . LEU A 1 188 ? -10.250 0.939 10.361 1.00 89.69 188 LEU A O 1
ATOM 1479 N N . ILE A 1 189 ? -10.487 2.749 9.063 1.00 90.12 189 ILE A N 1
ATOM 1480 C CA . ILE A 1 189 ? -11.099 3.578 10.117 1.00 90.12 189 ILE A CA 1
ATOM 1481 C C . ILE A 1 189 ? -12.315 2.868 10.733 1.00 90.12 189 ILE A C 1
ATOM 1483 O O . ILE A 1 189 ? -12.472 2.815 11.956 1.00 90.12 189 ILE A O 1
ATOM 1487 N N . LYS A 1 190 ? -13.189 2.283 9.901 1.00 88.56 190 LYS A N 1
ATOM 1488 C CA . LYS A 1 190 ? -14.371 1.533 10.364 1.00 88.56 190 LYS A CA 1
ATOM 1489 C C . LYS A 1 190 ? -14.000 0.262 11.136 1.00 88.56 190 LYS A C 1
ATOM 1491 O O . LYS A 1 190 ? -14.767 -0.132 12.018 1.00 88.56 190 LYS A O 1
ATOM 1496 N N . ARG A 1 191 ? -12.894 -0.401 10.787 1.00 86.75 191 ARG A N 1
ATOM 1497 C CA . ARG A 1 191 ? -12.369 -1.577 11.496 1.00 86.75 191 ARG A CA 1
ATOM 1498 C C . ARG A 1 191 ? -11.858 -1.177 12.870 1.00 86.75 191 ARG A C 1
ATOM 1500 O O . ARG A 1 191 ? -12.382 -1.686 13.858 1.00 86.75 191 ARG A O 1
ATOM 1507 N N . ASP A 1 192 ? -10.954 -0.212 12.926 1.00 85.12 192 ASP A N 1
ATOM 1508 C CA . ASP A 1 192 ? -10.308 0.211 14.167 1.00 85.12 192 ASP A CA 1
ATOM 1509 C C . ASP A 1 192 ? -11.351 0.769 15.151 1.00 85.12 192 ASP A C 1
ATOM 1511 O O . ASP A 1 192 ? -11.369 0.425 16.330 1.00 85.12 192 ASP A O 1
ATOM 1515 N N . SER A 1 193 ? -12.345 1.509 14.641 1.00 84.81 193 SER A N 1
ATOM 1516 C CA . SER A 1 193 ? -13.489 1.992 15.434 1.00 84.81 193 SER A CA 1
ATOM 1517 C C . SER A 1 193 ? -14.340 0.872 16.052 1.00 84.81 193 SER A C 1
ATOM 1519 O O . SER A 1 193 ? -14.988 1.082 17.080 1.00 84.81 193 SER A O 1
ATOM 1521 N N . LYS A 1 194 ? -14.429 -0.297 15.403 1.00 78.19 194 LYS A N 1
ATOM 1522 C CA . LYS A 1 194 ? -15.169 -1.456 15.928 1.00 78.19 194 LYS A CA 1
ATOM 1523 C C . LYS A 1 194 ? -14.340 -2.277 16.902 1.00 78.19 194 LYS A C 1
ATOM 1525 O O . LYS A 1 194 ? -14.925 -2.865 17.800 1.00 78.19 194 LYS A O 1
ATOM 1530 N N . GLU A 1 195 ? -13.031 -2.336 16.706 1.00 69.88 195 GLU A N 1
ATOM 1531 C CA . GLU A 1 195 ? -12.118 -3.078 17.575 1.00 69.88 195 GLU A CA 1
ATOM 1532 C C . GLU A 1 195 ? -11.973 -2.416 18.952 1.00 69.88 195 GLU A C 1
ATOM 1534 O O . GLU A 1 195 ? -11.778 -3.099 19.951 1.00 69.88 195 GLU A O 1
ATOM 1539 N N . GLN A 1 196 ? -12.193 -1.100 19.036 1.00 58.59 196 GLN A N 1
ATOM 1540 C CA . GLN A 1 196 ? -12.203 -0.360 20.302 1.00 58.59 196 GLN A CA 1
ATOM 1541 C C . GLN A 1 196 ? -13.524 -0.423 21.104 1.00 58.59 196 GLN A C 1
ATOM 1543 O O . GLN A 1 196 ? -13.666 0.301 22.092 1.00 58.59 196 GLN A O 1
ATOM 1548 N N . ARG A 1 197 ? -14.508 -1.244 20.706 1.00 48.75 197 ARG A N 1
ATOM 1549 C CA . ARG A 1 197 ? -15.801 -1.404 21.408 1.00 48.75 197 ARG A CA 1
ATOM 1550 C C . ARG A 1 197 ? -15.914 -2.723 22.157 1.00 48.75 197 ARG A C 1
ATOM 1552 O O . ARG A 1 197 ? -16.453 -2.673 23.285 1.00 48.75 197 ARG A O 1
#

Solvent-accessible surface area (backbone atoms only — not comparable to full-atom values): 12291 Å² total; per-residue (Å²): 135,88,80,90,85,84,88,87,84,85,89,88,89,85,80,87,82,86,74,82,81,88,77,92,73,89,81,82,86,79,78,87,80,70,88,74,70,71,54,68,69,61,49,49,52,51,52,52,52,51,52,51,50,53,53,48,59,71,72,52,64,76,71,72,94,59,88,46,79,69,47,70,47,60,65,42,62,52,58,55,77,90,51,88,76,66,70,86,76,66,50,73,68,53,35,73,74,77,44,83,63,70,78,85,41,47,71,57,49,52,43,28,53,62,23,41,78,77,31,67,43,31,21,37,36,35,57,75,64,40,67,63,59,59,47,39,58,71,76,45,54,73,68,56,33,46,51,49,55,49,54,52,53,32,51,44,34,34,72,75,68,71,43,55,64,70,60,34,50,54,48,63,70,26,71,67,45,48,52,30,41,54,50,22,53,56,49,49,56,56,41,57,62,56,74,77,108

Foldseek 3Di:
DDDDDDDDDDDDDDDDDDDDDDDDDDDDDDDDDDPPPPPVVVVVVVVVVVVVVVVCVVVPPPQPPALDVLCSDVCLVPVPPVPDLPPVPDDLVCCVVVHDDVVSCVSLLVSLVVLVVVHLLSSLLSLVPPVVLVVCPVPHDPVSSVVVSLVNQLVSCCVPVVDHSVVSVVVCVDPVNVVSNVVSVVSVVVRVVVVVD